Protein AF-A0A7C3SJ38-F1 (afdb_monomer_lite)

Radius of gyration: 25.23 Å; chains: 1; bounding box: 78×41×65 Å

Sequence (227 aa):
MSTGFASWLGLLAVGLAAGIFLTLAAIRAFGTVHRLGKDTAVLQLPLRTSLEVRWLRDPDGLYIYEAEEVLDKITRLSRLLDFQWLLPYAKKYRISYIGLKDSASGYWKPGSLACSTLDFSPQGGYKVFLNPGLSLEETARRLSQELGVELQPAEVHKYLFLHEIGHTSEAGNICFISAAINSALSGGRRTHRRRKELQLLRQQVEKYADQFAVAELLKHRNRRGIP

Organism: NCBI:txid60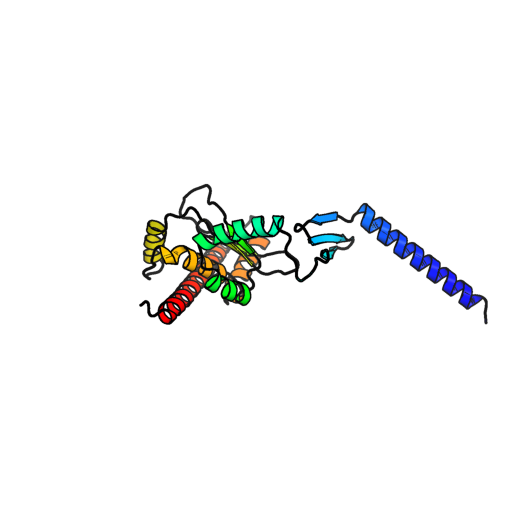893

pLDDT: mean 81.24, std 12.26, range [48.62, 96.81]

Structure (mmCIF, N/CA/C/O backbone):
data_AF-A0A7C3SJ38-F1
#
_entry.id   AF-A0A7C3SJ38-F1
#
loop_
_atom_site.group_PDB
_atom_site.id
_atom_site.type_symbol
_atom_site.label_atom_id
_atom_site.label_alt_id
_atom_site.label_comp_id
_atom_site.label_asym_id
_atom_site.label_entity_id
_atom_site.label_seq_id
_atom_site.pdbx_PDB_ins_code
_atom_site.Cartn_x
_atom_site.Cartn_y
_atom_site.Cartn_z
_atom_site.occupancy
_atom_site.B_iso_or_equiv
_atom_site.auth_seq_id
_atom_site.auth_comp_id
_atom_site.auth_asym_id
_atom_site.auth_atom_id
_atom_site.pdbx_PDB_model_num
ATOM 1 N N . MET A 1 1 ? 55.184 22.794 -38.571 1.00 54.97 1 MET A N 1
ATOM 2 C CA . MET A 1 1 ? 54.401 22.396 -37.375 1.00 54.97 1 MET A CA 1
ATOM 3 C C . MET A 1 1 ? 53.360 21.308 -37.705 1.00 54.97 1 MET A C 1
ATOM 5 O O . MET A 1 1 ? 52.213 21.448 -37.314 1.00 54.97 1 MET A O 1
ATOM 9 N N . SER A 1 2 ? 53.708 20.219 -38.410 1.00 59.59 2 SER A N 1
ATOM 10 C CA . SER A 1 2 ? 52.695 19.260 -38.917 1.00 59.59 2 SER A CA 1
ATOM 11 C C . SER A 1 2 ? 52.822 17.822 -38.398 1.00 59.59 2 SER A C 1
ATOM 13 O O . SER A 1 2 ? 51.827 17.109 -38.361 1.00 59.59 2 SER A O 1
ATOM 15 N N . THR A 1 3 ? 53.998 17.385 -37.942 1.00 69.06 3 THR A N 1
ATOM 16 C CA . THR A 1 3 ? 54.225 15.986 -37.530 1.00 69.06 3 THR A CA 1
ATOM 17 C C . THR A 1 3 ? 53.825 15.705 -36.079 1.00 69.06 3 THR A C 1
ATOM 19 O O . THR A 1 3 ? 53.257 14.655 -35.798 1.00 69.06 3 THR A O 1
ATOM 22 N N . GLY A 1 4 ? 54.048 16.656 -35.164 1.00 73.62 4 GLY A N 1
ATOM 23 C CA . GLY A 1 4 ? 53.724 16.499 -33.737 1.00 73.62 4 GLY A CA 1
ATOM 24 C C . GLY A 1 4 ? 52.225 16.515 -33.413 1.00 73.62 4 GLY A C 1
ATOM 25 O O . GLY A 1 4 ? 51.787 15.889 -32.455 1.00 73.62 4 GLY A O 1
ATOM 26 N N . PHE A 1 5 ? 51.417 17.204 -34.223 1.00 76.06 5 PHE A N 1
ATOM 27 C CA . PHE A 1 5 ? 49.965 17.245 -34.031 1.00 76.06 5 PHE A CA 1
ATOM 28 C C . PHE A 1 5 ? 49.294 15.952 -34.519 1.00 76.06 5 PHE A C 1
ATOM 30 O O . PHE A 1 5 ? 48.416 15.412 -33.851 1.00 76.06 5 PHE A O 1
ATOM 37 N N . ALA A 1 6 ? 49.765 15.405 -35.645 1.00 78.25 6 ALA A N 1
ATOM 38 C CA . ALA A 1 6 ? 49.283 14.135 -36.178 1.00 78.25 6 ALA A CA 1
ATOM 39 C C . ALA A 1 6 ? 49.624 12.946 -35.260 1.00 78.25 6 ALA A C 1
ATOM 41 O O . ALA A 1 6 ? 48.785 12.069 -35.058 1.00 78.25 6 ALA A O 1
ATOM 42 N N . SER A 1 7 ? 50.816 12.929 -34.652 1.00 78.88 7 SER A N 1
ATOM 43 C CA . SER A 1 7 ? 51.192 11.889 -33.684 1.00 78.88 7 SER A CA 1
ATOM 44 C C . SER A 1 7 ? 50.386 11.976 -32.384 1.00 78.88 7 SER A C 1
ATOM 46 O O . SER A 1 7 ? 49.985 10.942 -31.849 1.00 78.88 7 SER A O 1
ATOM 48 N N . TRP A 1 8 ? 50.079 13.187 -31.909 1.00 85.56 8 TRP A N 1
ATOM 49 C CA . TRP A 1 8 ? 49.214 13.391 -30.745 1.00 85.56 8 TRP A CA 1
ATOM 50 C C . TRP A 1 8 ? 47.778 12.909 -30.999 1.00 85.56 8 TRP A C 1
ATOM 52 O O . TRP A 1 8 ? 47.228 12.173 -30.182 1.00 85.56 8 TRP A O 1
ATOM 62 N N . LEU A 1 9 ? 47.200 13.230 -32.163 1.00 84.50 9 LEU A N 1
ATOM 63 C CA . LEU A 1 9 ? 45.888 12.714 -32.572 1.00 84.50 9 LEU A CA 1
ATOM 64 C C . LEU A 1 9 ? 45.880 11.185 -32.711 1.00 84.50 9 LEU A C 1
ATOM 66 O O . LEU A 1 9 ? 44.918 10.541 -32.296 1.00 84.50 9 LEU A O 1
ATOM 70 N N . GLY A 1 10 ? 46.955 10.597 -33.245 1.00 84.44 10 GLY A N 1
ATOM 71 C CA . GLY A 1 10 ? 47.108 9.145 -33.346 1.00 84.44 10 GLY A CA 1
ATOM 72 C C . GLY A 1 10 ? 47.123 8.456 -31.979 1.00 84.44 10 GLY A C 1
ATOM 73 O O . GLY A 1 10 ? 46.393 7.491 -31.766 1.00 84.44 10 GLY A O 1
ATOM 74 N N . LEU A 1 11 ? 47.891 8.985 -31.021 1.00 86.88 11 LEU A N 1
ATOM 75 C CA . LEU A 1 11 ? 47.920 8.470 -29.647 1.00 86.88 11 LEU A CA 1
ATOM 76 C C . LEU A 1 11 ? 46.566 8.617 -28.946 1.00 86.88 11 LEU A C 1
ATOM 78 O O . LEU A 1 11 ? 46.140 7.710 -28.232 1.00 86.88 11 LEU A O 1
ATOM 82 N N . LEU A 1 12 ? 45.866 9.728 -29.180 1.00 87.25 12 LEU A N 1
ATOM 83 C CA . LEU A 1 12 ? 44.544 9.973 -28.611 1.00 87.25 12 LEU A CA 1
ATOM 84 C C . LEU A 1 12 ? 43.497 9.006 -29.184 1.00 87.25 12 LEU A C 1
ATOM 86 O O . LEU A 1 12 ? 42.695 8.456 -28.432 1.00 87.25 12 LEU A O 1
ATOM 90 N N . ALA A 1 13 ? 43.554 8.719 -30.487 1.00 87.19 13 ALA A N 1
ATOM 91 C CA . ALA A 1 13 ? 42.700 7.724 -31.131 1.00 87.19 13 ALA A CA 1
ATOM 92 C C . ALA A 1 13 ? 42.960 6.303 -30.602 1.00 87.19 13 ALA A C 1
ATOM 94 O O . ALA A 1 13 ? 42.010 5.579 -30.310 1.00 87.19 13 ALA A O 1
ATOM 95 N N . VAL A 1 14 ? 44.228 5.916 -30.415 1.00 89.31 14 VAL A N 1
ATOM 96 C CA . VAL A 1 14 ? 44.594 4.619 -29.817 1.00 89.31 14 VAL A CA 1
ATOM 97 C C . VAL A 1 14 ? 44.119 4.531 -28.366 1.00 89.31 14 VAL A C 1
ATOM 99 O O . VAL A 1 14 ? 43.550 3.514 -27.973 1.00 89.31 14 VAL A O 1
ATOM 102 N N . GLY A 1 15 ? 44.286 5.600 -27.582 1.00 87.81 15 GLY A N 1
ATOM 103 C CA . GLY A 1 15 ? 43.794 5.674 -26.205 1.00 87.81 15 GLY A CA 1
ATOM 104 C C . GLY A 1 15 ? 42.271 5.549 -26.114 1.00 87.81 15 GLY A C 1
ATOM 105 O O . GLY A 1 15 ? 41.765 4.779 -25.298 1.00 87.81 15 GLY A O 1
ATOM 106 N N . LEU A 1 16 ? 41.533 6.238 -26.991 1.00 86.56 16 LEU A N 1
ATOM 107 C CA . LEU A 1 16 ? 40.075 6.123 -27.087 1.00 86.56 16 LEU A CA 1
ATOM 108 C C . LEU A 1 16 ? 39.641 4.715 -27.497 1.00 86.56 16 LEU A C 1
ATOM 110 O O . LEU A 1 16 ? 38.751 4.145 -26.869 1.00 86.56 16 LEU A O 1
ATOM 114 N N . ALA A 1 17 ? 40.283 4.131 -28.510 1.00 86.88 17 ALA A N 1
ATOM 115 C CA . ALA A 1 17 ? 39.973 2.782 -28.972 1.00 86.88 17 ALA A CA 1
ATOM 116 C C . ALA A 1 17 ? 40.228 1.736 -27.876 1.00 86.88 17 ALA A C 1
ATOM 118 O O . ALA A 1 17 ? 39.372 0.887 -27.625 1.00 86.88 17 ALA A O 1
ATOM 119 N N . ALA A 1 18 ? 41.358 1.835 -27.169 1.00 87.06 18 ALA A N 1
ATOM 120 C CA . ALA A 1 18 ? 41.672 0.978 -26.030 1.00 87.06 18 ALA A CA 1
ATOM 121 C C . ALA A 1 18 ? 40.661 1.165 -24.885 1.00 87.06 18 ALA A C 1
ATOM 123 O O . ALA A 1 18 ? 40.197 0.181 -24.314 1.00 87.06 18 ALA A O 1
ATOM 124 N N . GLY A 1 19 ? 40.260 2.405 -24.589 1.00 81.19 19 GLY A N 1
ATOM 125 C CA . GLY A 1 19 ? 39.246 2.714 -23.578 1.00 81.19 19 GLY A CA 1
ATOM 126 C C . GLY A 1 19 ? 37.869 2.127 -23.902 1.00 81.19 19 GLY A C 1
ATOM 127 O O . GLY A 1 19 ? 37.251 1.493 -23.045 1.00 81.19 19 GLY A O 1
ATOM 128 N N . ILE A 1 20 ? 37.405 2.267 -25.148 1.00 83.75 20 ILE A N 1
ATOM 129 C CA . ILE A 1 20 ? 36.152 1.659 -25.623 1.00 83.75 20 ILE A CA 1
ATOM 130 C C . ILE A 1 20 ? 36.240 0.134 -25.532 1.00 83.75 20 ILE A C 1
ATOM 132 O O . ILE A 1 20 ? 35.336 -0.503 -24.991 1.00 83.75 20 ILE A O 1
ATOM 136 N N . PHE A 1 21 ? 37.341 -0.454 -26.006 1.00 86.44 21 PHE A N 1
ATOM 137 C CA . PHE A 1 21 ? 37.550 -1.899 -25.975 1.00 86.44 21 PHE A CA 1
ATOM 138 C C . PHE A 1 21 ? 37.536 -2.455 -24.545 1.00 86.44 21 PHE A C 1
ATOM 140 O O . PHE A 1 21 ? 36.814 -3.411 -24.266 1.00 86.44 21 PHE A O 1
ATOM 147 N N . LEU A 1 22 ? 38.271 -1.827 -23.621 1.00 81.12 22 LEU A N 1
ATOM 148 C CA . LEU A 1 22 ? 38.299 -2.216 -22.209 1.00 81.12 22 LEU A CA 1
ATOM 149 C C . LEU A 1 22 ? 36.925 -2.069 -21.549 1.00 81.12 22 LEU A C 1
ATOM 151 O O . LEU A 1 22 ? 36.527 -2.935 -20.773 1.00 81.12 22 LEU A O 1
ATOM 155 N N . THR A 1 23 ? 36.172 -1.022 -21.892 1.00 76.38 23 THR A N 1
ATOM 156 C CA . THR A 1 23 ? 34.807 -0.821 -21.385 1.00 76.38 23 THR A CA 1
ATOM 157 C C . THR A 1 23 ? 33.875 -1.931 -21.869 1.00 76.38 23 THR A C 1
ATOM 159 O O . THR A 1 23 ? 33.180 -2.543 -21.063 1.00 76.38 23 THR A O 1
ATOM 162 N N . LEU A 1 24 ? 33.898 -2.262 -23.163 1.00 79.62 24 LEU A N 1
ATOM 163 C CA . LEU A 1 24 ? 33.099 -3.357 -23.727 1.00 79.62 24 LEU A CA 1
ATOM 164 C C . LEU A 1 24 ? 33.490 -4.718 -23.135 1.00 79.62 24 LEU A C 1
ATOM 166 O O . LEU A 1 24 ? 32.613 -5.519 -22.806 1.00 79.62 24 LEU A O 1
ATOM 170 N N . ALA A 1 25 ? 34.788 -4.971 -22.952 1.00 78.06 25 ALA A N 1
ATOM 171 C CA . ALA A 1 25 ? 35.287 -6.181 -22.306 1.00 78.06 25 ALA A CA 1
ATOM 172 C C . ALA A 1 25 ? 34.820 -6.277 -20.844 1.00 78.06 25 ALA A C 1
ATOM 174 O O . ALA A 1 25 ? 34.380 -7.342 -20.414 1.00 78.06 25 ALA A O 1
ATOM 175 N N . ALA A 1 26 ? 34.834 -5.168 -20.098 1.00 74.12 26 ALA A N 1
ATOM 176 C CA . ALA A 1 26 ? 34.359 -5.120 -18.719 1.00 74.12 26 ALA A CA 1
ATOM 177 C C . ALA A 1 26 ? 32.836 -5.312 -18.614 1.00 74.12 26 ALA A C 1
ATOM 179 O O . ALA A 1 26 ? 32.379 -6.056 -17.749 1.00 74.12 26 ALA A O 1
ATOM 180 N N . ILE A 1 27 ? 32.046 -4.715 -19.514 1.00 74.44 27 ILE A N 1
ATOM 181 C CA . ILE A 1 27 ? 30.595 -4.959 -19.602 1.00 74.44 27 ILE A CA 1
ATOM 182 C C . ILE A 1 27 ? 30.319 -6.433 -19.908 1.00 74.44 27 ILE A C 1
ATOM 184 O O . ILE A 1 27 ? 29.424 -7.025 -19.318 1.00 74.44 27 ILE A O 1
ATOM 188 N N . ARG A 1 28 ? 31.100 -7.056 -20.794 1.00 73.06 28 ARG A N 1
ATOM 189 C CA . ARG A 1 28 ? 30.926 -8.471 -21.141 1.00 73.06 28 ARG A CA 1
ATOM 190 C C . ARG A 1 28 ? 31.345 -9.422 -20.016 1.00 73.06 28 ARG A C 1
ATOM 192 O O . ARG A 1 28 ? 30.725 -10.466 -19.858 1.00 73.06 28 ARG A O 1
ATOM 199 N N . ALA A 1 29 ? 32.397 -9.086 -19.271 1.00 71.06 29 ALA A N 1
ATOM 200 C CA . ALA A 1 29 ? 32.931 -9.928 -18.201 1.00 71.06 29 ALA A CA 1
ATOM 201 C C . ALA A 1 29 ? 32.165 -9.783 -16.875 1.00 71.06 29 ALA A C 1
ATOM 203 O O . ALA A 1 29 ? 32.026 -10.761 -16.146 1.00 71.06 29 ALA A O 1
ATOM 204 N N . PHE A 1 30 ? 31.675 -8.580 -16.560 1.00 69.75 30 PHE A N 1
ATOM 205 C CA . PHE A 1 30 ? 31.085 -8.257 -15.254 1.00 69.75 30 PHE A CA 1
ATOM 206 C C . PHE A 1 30 ? 29.661 -7.712 -15.329 1.00 69.75 30 PHE A C 1
ATOM 208 O O . PHE A 1 30 ? 29.027 -7.534 -14.290 1.00 69.75 30 PHE A O 1
ATOM 215 N N . GLY A 1 31 ? 29.157 -7.412 -16.525 1.00 67.81 31 GLY A N 1
ATOM 216 C CA . GLY A 1 31 ? 27.803 -6.917 -16.681 1.00 67.81 31 GLY A CA 1
ATOM 217 C C . GLY A 1 31 ? 26.791 -8.027 -16.450 1.00 67.81 31 GLY A C 1
ATOM 218 O O . GLY A 1 31 ? 26.810 -9.055 -17.126 1.00 67.81 31 GLY A O 1
ATOM 219 N N . THR A 1 32 ? 25.884 -7.817 -15.503 1.00 69.88 32 THR A N 1
ATOM 220 C CA . THR A 1 32 ? 24.742 -8.703 -15.289 1.00 69.88 32 THR A CA 1
ATOM 221 C C . THR A 1 32 ? 23.499 -8.076 -15.900 1.00 69.88 32 THR A C 1
ATOM 223 O O . THR A 1 32 ? 23.199 -6.896 -15.705 1.00 69.88 32 THR A O 1
ATOM 226 N N . VAL A 1 33 ? 22.761 -8.875 -16.669 1.00 73.12 33 VAL A N 1
ATOM 227 C CA . VAL A 1 33 ? 21.460 -8.472 -17.201 1.00 73.12 33 VAL A CA 1
ATOM 228 C C . VAL A 1 33 ? 20.389 -9.015 -16.273 1.00 73.12 33 VAL A C 1
ATOM 230 O O . VAL A 1 33 ? 20.202 -10.225 -16.159 1.00 73.12 33 VAL A O 1
ATOM 233 N N . HIS A 1 34 ? 19.663 -8.113 -15.625 1.00 72.69 34 HIS A N 1
ATOM 234 C CA . HIS A 1 34 ? 18.491 -8.454 -14.837 1.00 72.69 34 HIS A CA 1
ATOM 235 C C . HIS A 1 34 ? 17.241 -8.074 -15.620 1.00 72.69 34 HIS A C 1
ATOM 237 O O . HIS A 1 34 ? 17.012 -6.905 -15.930 1.00 72.69 34 HIS A O 1
ATOM 243 N N . ARG A 1 35 ? 16.405 -9.062 -15.941 1.00 62.84 35 ARG A N 1
ATOM 244 C CA . ARG A 1 35 ? 15.077 -8.793 -16.494 1.00 62.84 35 ARG A CA 1
ATOM 245 C C . ARG A 1 35 ? 14.182 -8.291 -15.359 1.00 62.84 35 ARG A C 1
ATOM 247 O O . ARG A 1 35 ? 13.903 -9.044 -14.432 1.00 62.84 35 ARG A O 1
ATOM 254 N N . LEU A 1 36 ? 13.750 -7.031 -15.426 1.00 61.78 36 LEU A N 1
ATOM 255 C CA . LEU A 1 36 ? 12.761 -6.469 -14.491 1.00 61.78 36 LEU A CA 1
ATOM 256 C C . LEU A 1 36 ? 11.318 -6.723 -14.949 1.00 61.78 36 LEU A C 1
ATOM 258 O O . LEU A 1 36 ? 10.376 -6.488 -14.199 1.00 61.78 36 LEU A O 1
ATOM 262 N N . GLY A 1 37 ? 11.144 -7.217 -16.174 1.00 58.47 37 GLY A N 1
ATOM 263 C CA . GLY A 1 37 ? 9.856 -7.564 -16.752 1.00 58.47 37 GLY A CA 1
ATOM 264 C C . GLY A 1 37 ? 10.022 -8.112 -18.164 1.00 58.47 37 GLY A C 1
ATOM 265 O O . GLY A 1 37 ? 11.127 -8.446 -18.594 1.00 58.47 37 GLY A O 1
ATOM 266 N N . LYS A 1 38 ? 8.923 -8.196 -18.910 1.00 59.66 38 LYS A N 1
ATOM 267 C CA . LYS A 1 38 ? 8.933 -8.712 -20.284 1.00 59.66 38 LYS A CA 1
ATOM 268 C C . LYS A 1 38 ? 9.748 -7.818 -21.232 1.00 59.66 38 LYS A C 1
ATOM 270 O O . LYS A 1 38 ? 10.508 -8.351 -22.044 1.00 59.66 38 LYS A O 1
ATOM 275 N N . ASP A 1 39 ? 9.709 -6.502 -20.995 1.00 65.12 39 ASP A N 1
ATOM 276 C CA . ASP A 1 39 ? 10.235 -5.462 -21.906 1.00 65.12 39 ASP A CA 1
ATOM 277 C C . ASP A 1 39 ? 11.240 -4.506 -21.283 1.00 65.12 39 ASP A C 1
ATOM 279 O O . ASP A 1 39 ? 11.676 -3.550 -21.927 1.00 65.12 39 ASP A O 1
ATOM 283 N N . THR A 1 40 ? 11.610 -4.762 -20.036 1.00 66.62 40 THR A N 1
ATOM 284 C CA . THR A 1 40 ? 12.602 -3.964 -19.333 1.00 66.62 40 THR A CA 1
ATOM 285 C C . THR A 1 40 ? 13.739 -4.872 -18.914 1.00 66.62 40 THR A C 1
ATOM 287 O O . THR A 1 40 ? 13.560 -5.812 -18.130 1.00 66.62 40 THR A O 1
ATOM 290 N N . ALA A 1 41 ? 14.919 -4.577 -19.441 1.00 76.56 41 ALA A N 1
ATOM 291 C CA . ALA A 1 41 ? 16.164 -5.165 -18.993 1.00 76.56 41 ALA A CA 1
ATOM 292 C C . ALA A 1 41 ? 16.992 -4.083 -18.307 1.00 76.56 41 ALA A C 1
ATOM 294 O O . ALA A 1 41 ? 17.154 -2.983 -18.830 1.00 76.56 41 ALA A O 1
ATOM 295 N N . VAL A 1 42 ? 17.525 -4.406 -17.137 1.00 78.69 42 VAL A N 1
ATOM 296 C CA . VAL A 1 42 ? 18.540 -3.592 -16.482 1.00 78.69 42 VAL A CA 1
ATOM 297 C C . VAL A 1 42 ? 19.879 -4.243 -16.736 1.00 78.69 42 VAL A C 1
ATOM 299 O O . VAL A 1 42 ? 20.132 -5.366 -16.300 1.00 78.69 42 VAL A O 1
ATOM 302 N N . LEU A 1 43 ? 20.728 -3.521 -17.451 1.00 77.81 43 LEU A N 1
ATOM 303 C CA . LEU A 1 43 ? 22.129 -3.857 -17.592 1.00 77.81 43 LEU A CA 1
ATOM 304 C C . LEU A 1 43 ? 22.871 -3.200 -16.426 1.00 77.81 43 LEU A C 1
ATOM 306 O O . LEU A 1 43 ? 22.996 -1.974 -16.380 1.00 77.81 43 LEU A O 1
ATOM 310 N N . GLN A 1 44 ? 23.333 -3.998 -15.464 1.00 76.56 44 GLN A N 1
ATOM 311 C CA . GLN A 1 44 ? 24.285 -3.511 -14.470 1.00 76.56 44 GLN A CA 1
ATOM 312 C C . GLN A 1 44 ? 25.656 -3.425 -15.126 1.00 76.56 44 GLN A C 1
ATOM 314 O O . GLN A 1 44 ? 26.166 -4.411 -15.650 1.00 76.56 44 GLN A O 1
ATOM 319 N N . LEU A 1 45 ? 26.236 -2.233 -15.120 1.00 76.00 45 LEU A N 1
ATOM 320 C CA . LEU A 1 45 ? 27.561 -1.963 -15.653 1.00 76.00 45 LEU A CA 1
ATOM 321 C C . LEU A 1 45 ? 28.600 -2.014 -14.513 1.00 76.00 45 LEU A C 1
ATOM 323 O O . LEU A 1 45 ? 28.257 -1.830 -13.336 1.00 76.00 45 LEU A O 1
ATOM 327 N N . PRO A 1 46 ? 29.891 -2.225 -14.832 1.00 60.75 46 PRO A N 1
ATOM 328 C CA . PRO A 1 46 ? 30.973 -2.022 -13.871 1.00 60.75 46 PRO A CA 1
ATOM 329 C C . PRO A 1 46 ? 30.888 -0.605 -13.274 1.00 60.75 46 PRO A C 1
ATOM 331 O O . PRO A 1 46 ? 30.575 0.336 -13.995 1.00 60.75 46 PRO A O 1
ATOM 334 N N . LEU A 1 47 ? 31.199 -0.447 -11.978 1.00 66.00 47 LEU A N 1
ATOM 335 C CA . LEU A 1 47 ? 31.100 0.814 -11.202 1.00 66.00 47 LEU A CA 1
ATOM 336 C C . LEU A 1 47 ? 29.690 1.199 -10.701 1.00 66.00 47 LEU A C 1
ATOM 338 O O . LEU A 1 47 ? 29.443 2.364 -10.398 1.00 66.00 47 LEU A O 1
ATOM 342 N N . ARG A 1 48 ? 28.783 0.222 -10.529 1.00 59.34 48 ARG A N 1
ATOM 343 C CA . ARG A 1 48 ? 27.417 0.411 -9.974 1.00 59.34 48 ARG A CA 1
ATOM 344 C C . ARG A 1 48 ? 26.516 1.348 -10.787 1.00 59.34 48 ARG A C 1
ATOM 346 O O . ARG A 1 48 ? 25.490 1.804 -10.286 1.00 59.34 48 ARG A O 1
ATOM 353 N N . THR A 1 49 ? 26.859 1.622 -12.036 1.00 62.31 49 THR A N 1
ATOM 354 C CA . THR A 1 49 ? 25.950 2.282 -12.968 1.00 62.31 49 THR A CA 1
ATOM 355 C C . THR A 1 49 ? 24.979 1.247 -13.530 1.00 62.31 49 THR A C 1
ATOM 357 O O . THR A 1 49 ? 25.315 0.077 -13.709 1.00 62.31 49 THR A O 1
ATOM 360 N N . SER A 1 50 ? 23.734 1.653 -13.763 1.00 74.88 50 SER A N 1
ATOM 361 C CA . SER A 1 50 ? 22.716 0.781 -14.351 1.00 74.88 50 SER A CA 1
ATOM 362 C C . SER A 1 50 ? 22.097 1.477 -15.549 1.00 74.88 50 SER A C 1
ATOM 364 O O . SER A 1 50 ? 21.798 2.668 -15.478 1.00 74.88 50 SER A O 1
ATOM 366 N N . LEU A 1 51 ? 21.955 0.740 -16.647 1.00 71.56 51 LEU A N 1
ATOM 367 C CA . LEU A 1 51 ? 21.275 1.196 -17.849 1.00 71.56 51 LEU A CA 1
ATOM 368 C C . LEU A 1 51 ? 19.952 0.439 -17.952 1.00 71.56 51 LEU A C 1
ATOM 370 O O . LEU A 1 51 ? 19.940 -0.790 -18.049 1.00 71.56 51 LEU A O 1
ATOM 374 N N . GLU A 1 52 ? 18.843 1.170 -17.921 1.00 66.94 52 GLU A N 1
ATOM 375 C CA . GLU A 1 52 ? 17.532 0.607 -18.216 1.00 66.94 52 GLU A CA 1
ATOM 376 C C . GLU A 1 52 ? 17.321 0.628 -19.730 1.00 66.94 52 GLU A C 1
ATOM 378 O O . GLU A 1 52 ? 17.307 1.685 -20.360 1.00 66.94 52 GLU A O 1
ATOM 383 N N . VAL A 1 53 ? 17.171 -0.555 -20.318 1.00 69.94 53 VAL A N 1
ATOM 384 C CA . VAL A 1 53 ? 16.808 -0.716 -21.722 1.00 69.94 53 VAL A CA 1
ATOM 385 C C . VAL A 1 53 ? 15.349 -1.125 -21.768 1.00 69.94 53 VAL A C 1
ATOM 387 O O . VAL A 1 53 ? 14.973 -2.203 -21.295 1.00 69.94 53 VAL A O 1
ATOM 390 N N . ARG A 1 54 ? 14.530 -0.245 -22.343 1.00 62.72 54 ARG A N 1
ATOM 391 C CA . ARG A 1 54 ? 13.120 -0.501 -22.611 1.00 62.72 54 ARG A CA 1
ATOM 392 C C . ARG A 1 54 ? 12.968 -0.789 -24.096 1.00 62.72 54 ARG A C 1
ATOM 394 O O . ARG A 1 54 ? 13.332 0.045 -24.922 1.00 62.72 54 ARG A O 1
ATOM 401 N N . TRP A 1 55 ? 12.468 -1.970 -24.438 1.00 67.38 55 TRP A N 1
ATOM 402 C CA . TRP A 1 55 ? 12.190 -2.295 -25.834 1.00 67.38 55 TRP A CA 1
ATOM 403 C C . TRP A 1 55 ? 11.046 -1.396 -26.316 1.00 67.38 55 TRP A C 1
ATOM 405 O O . TRP A 1 55 ? 9.975 -1.383 -25.707 1.00 67.38 55 TRP A O 1
ATOM 415 N N . LEU A 1 56 ? 11.293 -0.600 -27.362 1.00 52.03 56 LEU A N 1
ATOM 416 C CA . LEU A 1 56 ? 10.271 0.237 -27.989 1.00 52.03 56 LEU A CA 1
ATOM 417 C C . LEU A 1 56 ? 9.201 -0.680 -28.577 1.00 52.03 56 LEU A C 1
ATOM 419 O O . LEU A 1 56 ? 9.436 -1.399 -29.546 1.00 52.03 56 LEU A O 1
ATOM 423 N N . ARG A 1 57 ? 8.038 -0.674 -27.937 1.00 60.19 57 ARG A N 1
ATOM 424 C CA . ARG A 1 57 ? 6.816 -1.258 -28.471 1.00 60.19 57 ARG A CA 1
ATOM 425 C C . ARG A 1 57 ? 6.074 -0.193 -29.246 1.00 60.19 57 ARG A C 1
ATOM 427 O O . ARG A 1 57 ? 6.215 0.989 -28.941 1.00 60.19 57 ARG A O 1
ATOM 434 N N . ASP A 1 58 ? 5.298 -0.640 -30.221 1.00 60.88 58 ASP A N 1
ATOM 435 C CA . ASP A 1 58 ? 4.352 0.211 -30.926 1.00 60.88 58 ASP A CA 1
ATOM 436 C C . ASP A 1 58 ? 3.452 0.910 -29.883 1.00 60.88 58 ASP A C 1
ATOM 438 O O . ASP A 1 58 ? 2.781 0.208 -29.116 1.00 60.88 58 ASP A O 1
ATOM 442 N N . PRO A 1 59 ? 3.513 2.249 -29.738 1.00 59.94 59 PRO A N 1
ATOM 443 C CA . PRO A 1 59 ? 2.898 2.957 -28.613 1.00 59.94 59 PRO A CA 1
ATOM 444 C C . PRO A 1 59 ? 1.370 2.843 -28.586 1.00 59.94 59 PRO A C 1
ATOM 446 O O . PRO A 1 59 ? 0.774 2.997 -27.520 1.00 59.94 59 PRO A O 1
ATOM 449 N N . ASP A 1 60 ? 0.761 2.522 -29.728 1.00 70.25 60 ASP A N 1
ATOM 450 C CA . ASP A 1 60 ? -0.689 2.459 -29.910 1.00 70.25 60 ASP A CA 1
ATOM 451 C C . ASP A 1 60 ? -1.234 1.015 -29.945 1.00 70.25 60 ASP A C 1
ATOM 453 O O . ASP A 1 60 ? -2.427 0.800 -30.168 1.00 70.25 60 ASP A O 1
ATOM 457 N N . GLY A 1 61 ? -0.381 0.006 -29.714 1.00 64.94 61 GLY A N 1
ATOM 458 C CA . GLY A 1 61 ? -0.739 -1.413 -29.788 1.00 64.94 61 GLY A CA 1
ATOM 459 C C . GLY A 1 61 ? -0.641 -2.157 -28.452 1.00 64.94 61 GLY A C 1
ATOM 460 O O . GLY A 1 61 ? 0.257 -1.925 -27.644 1.00 64.94 61 GLY A O 1
ATOM 461 N N . LEU A 1 62 ? -1.539 -3.123 -28.237 1.00 73.19 62 LEU A N 1
ATOM 462 C CA . LEU A 1 62 ? -1.448 -4.104 -27.152 1.00 73.19 62 LEU A CA 1
ATOM 463 C C . LEU A 1 62 ? -1.395 -5.506 -27.754 1.00 73.19 62 LEU A C 1
ATOM 465 O O . LEU A 1 62 ? -2.282 -5.898 -28.513 1.00 73.19 62 LEU A O 1
ATOM 469 N N . TYR A 1 63 ? -0.372 -6.284 -27.405 1.00 75.00 63 TYR A N 1
ATOM 470 C CA . TYR A 1 63 ? -0.330 -7.685 -27.803 1.00 75.00 63 TYR A CA 1
ATOM 471 C C . TYR A 1 63 ? -1.450 -8.457 -27.101 1.00 75.00 63 TYR A C 1
ATOM 473 O O . TYR A 1 63 ? -1.603 -8.369 -25.886 1.00 75.00 63 TYR A O 1
ATOM 481 N N . ILE A 1 64 ? -2.212 -9.260 -27.845 1.00 77.00 64 ILE A N 1
ATOM 482 C CA . ILE A 1 64 ? -3.384 -9.967 -27.298 1.00 77.00 64 ILE A CA 1
ATOM 483 C C . ILE A 1 64 ? -3.019 -10.873 -26.114 1.00 77.00 64 ILE A C 1
ATOM 485 O O . ILE A 1 64 ? -3.702 -10.853 -25.096 1.00 77.00 64 ILE A O 1
ATOM 489 N N . TYR A 1 65 ? -1.889 -11.579 -26.182 1.00 75.00 65 TYR A N 1
ATOM 490 C CA . TYR A 1 65 ? -1.425 -12.429 -25.079 1.00 75.00 65 TYR A CA 1
ATOM 491 C C . TYR A 1 65 ? -1.108 -11.639 -23.793 1.00 75.00 65 TYR A C 1
ATOM 493 O O . TYR A 1 65 ? -1.121 -12.188 -22.696 1.00 75.00 65 TYR A O 1
ATOM 501 N N . GLU A 1 66 ? -0.788 -10.348 -23.903 1.00 77.38 66 GLU A N 1
ATOM 502 C CA . GLU A 1 66 ? -0.633 -9.459 -22.747 1.00 77.38 66 GLU A CA 1
ATOM 503 C C . GLU A 1 66 ? -1.942 -8.857 -22.302 1.00 77.38 66 GLU A C 1
ATOM 505 O O . GLU A 1 66 ? -2.123 -8.659 -21.106 1.00 77.38 66 GLU A O 1
ATOM 510 N N . ALA A 1 67 ? -2.844 -8.580 -23.242 1.00 81.31 67 ALA A N 1
ATOM 511 C CA . ALA A 1 67 ? -4.192 -8.156 -22.917 1.00 81.31 67 ALA A CA 1
ATOM 512 C C . ALA A 1 67 ? -4.864 -9.185 -22.007 1.00 81.31 67 ALA A C 1
ATOM 514 O O . ALA A 1 67 ? -5.432 -8.801 -20.992 1.00 81.31 67 ALA A O 1
ATOM 515 N N . GLU A 1 68 ? -4.725 -10.478 -22.308 1.00 81.50 68 GLU A N 1
ATOM 516 C CA . GLU A 1 68 ? -5.247 -11.563 -21.473 1.00 81.50 68 GLU A CA 1
ATOM 517 C C . GLU A 1 68 ? -4.634 -11.565 -20.065 1.00 81.50 68 GLU A C 1
ATOM 519 O O . GLU A 1 68 ? -5.361 -11.573 -19.070 1.00 81.50 68 GLU A O 1
ATOM 524 N N . GLU A 1 69 ? -3.302 -11.494 -19.958 1.00 83.94 69 GLU A N 1
ATOM 525 C CA . GLU A 1 69 ? -2.609 -11.487 -18.663 1.00 83.94 69 GLU A CA 1
ATOM 526 C C . GLU A 1 69 ? -2.962 -10.243 -17.827 1.00 83.94 69 GLU A C 1
ATOM 528 O O . GLU A 1 69 ? -3.164 -10.321 -16.611 1.00 83.94 69 GLU A O 1
ATOM 533 N N . VAL A 1 70 ? -3.044 -9.076 -18.469 1.00 85.88 70 VAL A N 1
ATOM 534 C CA . VAL A 1 70 ? -3.427 -7.815 -17.825 1.00 85.88 70 VAL A CA 1
ATOM 535 C C . VAL A 1 70 ? -4.891 -7.855 -17.397 1.00 85.88 70 VAL A C 1
ATOM 537 O O . VAL A 1 70 ? -5.199 -7.456 -16.274 1.00 85.88 70 VAL A O 1
ATOM 540 N N . LEU A 1 71 ? -5.785 -8.371 -18.241 1.00 88.19 71 LEU A N 1
ATOM 541 C CA . LEU A 1 71 ? -7.208 -8.470 -17.940 1.00 88.19 71 LEU A CA 1
ATOM 542 C C . LEU A 1 71 ? -7.469 -9.413 -16.762 1.00 88.19 71 LEU A C 1
ATOM 544 O O . LEU A 1 71 ? -8.263 -9.068 -15.889 1.00 88.19 71 LEU A O 1
ATOM 548 N N . ASP A 1 72 ? -6.774 -10.551 -16.677 1.00 88.31 72 ASP A N 1
ATOM 549 C CA . ASP A 1 72 ? -6.872 -11.453 -15.522 1.00 88.31 72 ASP A CA 1
ATOM 550 C C . ASP A 1 72 ? -6.414 -10.755 -14.230 1.00 88.31 72 ASP A C 1
ATOM 552 O O . ASP A 1 72 ? -7.114 -10.779 -13.215 1.00 88.31 72 ASP A O 1
ATOM 556 N N . LYS A 1 73 ? -5.290 -10.026 -14.269 1.00 88.50 73 LYS A N 1
ATOM 557 C CA . LYS A 1 73 ? -4.806 -9.248 -13.112 1.00 88.50 73 LYS A CA 1
ATOM 558 C C . LYS A 1 73 ? -5.797 -8.167 -12.682 1.00 88.50 73 LYS A C 1
ATOM 560 O O . LYS A 1 73 ? -6.081 -8.049 -11.488 1.00 88.50 73 LYS A O 1
ATOM 565 N N . ILE A 1 74 ? -6.339 -7.405 -13.635 1.00 89.88 74 ILE A N 1
ATOM 566 C CA . ILE A 1 74 ? -7.364 -6.385 -13.371 1.00 89.88 74 ILE A CA 1
ATOM 567 C C . ILE A 1 74 ? -8.598 -7.043 -12.758 1.00 89.88 74 ILE A C 1
ATOM 569 O O . ILE A 1 74 ? -9.069 -6.585 -11.723 1.00 89.88 74 ILE A O 1
ATOM 573 N N . THR A 1 75 ? -9.069 -8.152 -13.327 1.00 90.81 75 THR A N 1
ATOM 574 C CA . THR A 1 75 ? -10.256 -8.879 -12.854 1.00 90.81 75 THR A CA 1
ATOM 575 C C . THR A 1 75 ? -10.083 -9.405 -11.431 1.00 90.81 75 THR A C 1
ATOM 577 O O . THR A 1 75 ? -11.018 -9.379 -10.631 1.00 90.81 75 THR A O 1
ATOM 580 N N . ARG A 1 76 ? -8.890 -9.888 -11.072 1.00 90.06 76 ARG A N 1
ATOM 581 C CA . ARG A 1 76 ? -8.610 -10.344 -9.703 1.00 90.06 76 ARG A CA 1
ATOM 582 C C . ARG A 1 76 ? -8.597 -9.183 -8.715 1.00 90.06 76 ARG A C 1
ATOM 584 O O . ARG A 1 76 ? -9.209 -9.286 -7.657 1.00 90.06 76 ARG A O 1
ATOM 591 N N . LEU A 1 77 ? -7.938 -8.078 -9.062 1.00 90.94 77 LEU A N 1
ATOM 592 C CA . LEU A 1 77 ? -7.878 -6.888 -8.209 1.00 90.94 77 LEU A CA 1
ATOM 593 C C . LEU A 1 77 ? -9.237 -6.188 -8.084 1.00 90.94 77 LEU A C 1
ATOM 595 O O . LEU A 1 77 ? -9.566 -5.698 -7.004 1.00 90.94 77 LEU A O 1
ATOM 599 N N . SER A 1 78 ? -10.056 -6.198 -9.140 1.00 91.56 78 SER A N 1
ATOM 600 C CA . SER A 1 78 ? -11.365 -5.537 -9.159 1.00 91.56 78 SER A CA 1
ATOM 601 C C . SER A 1 78 ? -12.377 -6.188 -8.220 1.00 91.56 78 SER A C 1
ATOM 603 O O . SER A 1 78 ? -13.371 -5.564 -7.863 1.00 91.56 78 SER A O 1
ATOM 605 N N . ARG A 1 79 ? -12.124 -7.431 -7.789 1.00 91.75 79 ARG A N 1
ATOM 606 C CA . ARG A 1 79 ? -12.905 -8.097 -6.735 1.00 91.75 79 ARG A CA 1
ATOM 607 C C . ARG A 1 79 ? -12.676 -7.482 -5.357 1.00 91.75 79 ARG A C 1
ATOM 609 O O . ARG A 1 79 ? -13.535 -7.616 -4.496 1.00 91.75 79 ARG A O 1
ATOM 616 N N . LEU A 1 80 ? -11.528 -6.837 -5.144 1.00 92.56 80 LEU A N 1
ATOM 617 C CA . LEU A 1 80 ? -11.162 -6.237 -3.862 1.00 92.56 80 LEU A CA 1
ATOM 618 C C . LEU A 1 80 ? -11.396 -4.726 -3.861 1.00 92.56 80 LEU A C 1
ATOM 620 O O . LEU A 1 80 ? -11.860 -4.173 -2.866 1.00 92.56 80 LEU A O 1
ATOM 624 N N . LEU A 1 81 ? -11.042 -4.048 -4.959 1.00 93.38 81 LEU A N 1
ATOM 625 C CA . LEU A 1 81 ? -11.046 -2.590 -5.053 1.00 93.38 81 LEU A CA 1
ATOM 626 C C . LEU A 1 81 ? -11.538 -2.094 -6.410 1.00 93.38 81 LEU A C 1
ATOM 628 O O . LEU A 1 81 ? -11.171 -2.606 -7.462 1.00 93.38 81 LEU A O 1
ATOM 632 N N . ASP A 1 82 ? -12.310 -1.013 -6.372 1.00 91.62 82 ASP A N 1
ATOM 633 C CA . ASP A 1 82 ? -12.726 -0.268 -7.557 1.00 91.62 82 ASP A CA 1
ATOM 634 C C . ASP A 1 82 ? -11.534 0.507 -8.144 1.00 91.62 82 ASP A C 1
ATOM 636 O O . ASP A 1 82 ? -10.974 1.392 -7.491 1.00 91.62 82 ASP A O 1
ATOM 640 N N . PHE A 1 83 ? -11.158 0.195 -9.387 1.00 90.00 83 PHE A N 1
ATOM 641 C CA . PHE A 1 83 ? -10.032 0.825 -10.081 1.00 90.00 83 PHE A CA 1
ATOM 642 C C . PHE A 1 83 ? -10.227 2.322 -10.329 1.00 90.00 83 PHE A C 1
ATOM 644 O O . PHE A 1 83 ? -9.248 3.071 -10.281 1.00 90.00 83 PHE A O 1
ATOM 651 N N . GLN A 1 84 ? -11.463 2.778 -10.558 1.00 90.25 84 GLN A N 1
ATOM 652 C CA . GLN A 1 84 ? -11.735 4.204 -10.766 1.00 90.25 84 GLN A CA 1
ATOM 653 C C . GLN A 1 84 ? -11.403 5.010 -9.509 1.00 90.25 84 GLN A C 1
ATOM 655 O O . GLN A 1 84 ? -10.918 6.138 -9.589 1.00 90.25 84 GLN A O 1
ATOM 660 N N . TRP A 1 85 ? -11.613 4.401 -8.344 1.00 91.88 85 TRP A N 1
ATOM 661 C CA . TRP A 1 85 ? -11.227 4.967 -7.062 1.00 91.88 85 TRP A CA 1
ATOM 662 C C . TRP A 1 85 ? -9.733 4.770 -6.760 1.00 91.88 85 TRP A C 1
ATOM 664 O O . TRP A 1 85 ? -9.076 5.695 -6.290 1.00 91.88 85 TRP A O 1
ATOM 674 N N . LEU A 1 86 ? -9.179 3.596 -7.062 1.00 93.25 86 LEU A N 1
ATOM 675 C CA . LEU A 1 86 ? -7.802 3.204 -6.748 1.00 93.25 86 LEU A CA 1
ATOM 676 C C . LEU A 1 86 ? -6.744 4.054 -7.466 1.00 93.25 86 LEU A C 1
ATOM 678 O O . LEU A 1 86 ? -5.785 4.517 -6.847 1.00 93.25 86 LEU A O 1
ATOM 682 N N . LEU A 1 87 ? -6.892 4.236 -8.783 1.00 92.88 87 LEU A N 1
ATOM 683 C CA . LEU A 1 87 ? -5.847 4.807 -9.641 1.00 92.88 87 LEU A CA 1
ATOM 684 C C . LEU A 1 87 ? -5.467 6.255 -9.271 1.00 92.88 87 LEU A C 1
ATOM 686 O O . LEU A 1 87 ? -4.267 6.549 -9.225 1.00 92.88 87 LEU A O 1
ATOM 690 N N . PRO A 1 88 ? -6.414 7.162 -8.946 1.00 93.06 88 PRO A N 1
ATOM 691 C CA . PRO A 1 88 ? -6.076 8.492 -8.442 1.00 93.06 88 PRO A CA 1
ATOM 692 C C . PRO A 1 88 ? -5.217 8.468 -7.172 1.00 93.06 88 PRO A C 1
ATOM 694 O O . PRO A 1 88 ? -4.255 9.233 -7.076 1.00 93.06 88 PRO A O 1
ATOM 697 N N . TYR A 1 89 ? -5.519 7.577 -6.219 1.00 93.81 89 TYR A N 1
ATOM 698 C CA . TYR A 1 89 ? -4.717 7.410 -5.003 1.00 93.81 89 TYR A CA 1
ATOM 699 C C . TYR A 1 89 ? -3.337 6.839 -5.330 1.00 93.81 89 TYR A C 1
ATOM 701 O O . TYR A 1 89 ? -2.332 7.399 -4.896 1.00 93.81 89 TYR A O 1
ATOM 709 N N . ALA A 1 90 ? -3.272 5.788 -6.151 1.00 92.50 90 ALA A N 1
ATOM 710 C CA . ALA A 1 90 ? -2.007 5.181 -6.548 1.00 92.50 90 ALA A CA 1
ATOM 711 C C . ALA A 1 90 ? -1.057 6.210 -7.183 1.00 92.50 90 ALA A C 1
ATOM 713 O O . ALA A 1 90 ? 0.107 6.306 -6.797 1.00 92.50 90 ALA A O 1
ATOM 714 N N . LYS A 1 91 ? -1.575 7.060 -8.080 1.00 92.69 91 LYS A N 1
ATOM 715 C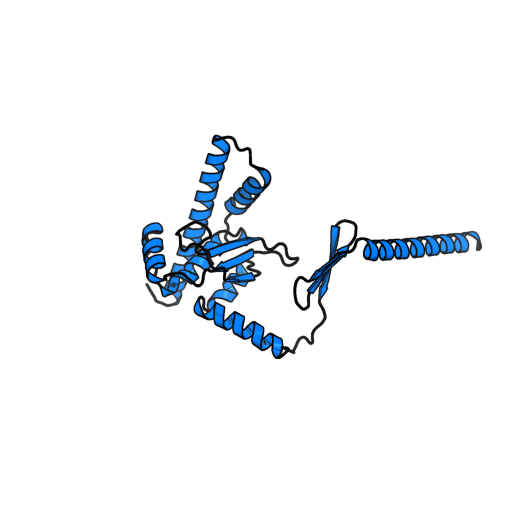 CA . LYS A 1 91 ? -0.803 8.150 -8.688 1.00 92.69 91 LYS A CA 1
ATOM 716 C C . LYS A 1 91 ? -0.370 9.197 -7.658 1.00 92.69 91 LYS A C 1
ATOM 718 O O . LYS A 1 91 ? 0.801 9.570 -7.631 1.00 92.69 91 LYS A O 1
ATOM 723 N N . LYS A 1 92 ? -1.298 9.678 -6.823 1.00 93.69 92 LYS A N 1
ATOM 724 C CA . LYS A 1 92 ? -1.039 10.741 -5.836 1.00 93.69 92 LYS A CA 1
ATOM 725 C C . LYS A 1 92 ? 0.032 10.343 -4.818 1.00 93.69 92 LYS A C 1
ATOM 727 O O . LYS A 1 92 ? 0.861 11.175 -4.467 1.00 93.69 92 LYS A O 1
ATOM 732 N N . TYR A 1 93 ? 0.019 9.088 -4.377 1.00 93.00 93 TYR A N 1
ATOM 733 C CA . TYR A 1 93 ? 0.898 8.573 -3.323 1.00 93.00 93 TYR A CA 1
ATOM 734 C C . TYR A 1 93 ? 2.048 7.708 -3.854 1.00 93.00 93 TYR A C 1
ATOM 736 O O . TYR A 1 93 ? 2.681 6.985 -3.093 1.00 93.00 93 TYR A O 1
ATOM 744 N N . ARG A 1 94 ? 2.335 7.786 -5.163 1.00 91.81 94 ARG A N 1
ATOM 745 C CA . ARG A 1 94 ? 3.459 7.089 -5.815 1.00 91.81 94 ARG A CA 1
ATOM 746 C C . ARG A 1 94 ? 3.480 5.580 -5.541 1.00 91.81 94 ARG A C 1
ATOM 748 O O . ARG A 1 94 ? 4.532 4.986 -5.304 1.00 91.81 94 ARG A O 1
ATOM 755 N N . ILE A 1 95 ? 2.309 4.955 -5.602 1.00 92.94 95 ILE A N 1
ATOM 756 C CA . ILE A 1 95 ? 2.182 3.502 -5.545 1.00 92.94 95 ILE A CA 1
ATOM 757 C C . ILE A 1 95 ? 2.539 2.950 -6.926 1.00 92.94 95 ILE A C 1
ATOM 759 O O . ILE A 1 95 ? 1.798 3.144 -7.890 1.00 92.94 95 ILE A O 1
ATOM 763 N N . SER A 1 96 ? 3.692 2.294 -7.028 1.00 90.06 96 SER A N 1
ATOM 764 C CA . SER A 1 96 ? 4.220 1.744 -8.280 1.00 90.06 96 SER A CA 1
ATOM 765 C C . SER A 1 96 ? 3.690 0.342 -8.580 1.00 90.06 96 SER A C 1
ATOM 767 O O . SER A 1 96 ? 3.705 -0.096 -9.729 1.00 90.06 96 SER A O 1
ATOM 769 N N . TYR A 1 97 ? 3.206 -0.371 -7.559 1.00 90.25 97 TYR A N 1
ATOM 770 C CA . TYR A 1 97 ? 2.711 -1.734 -7.702 1.00 90.25 97 TYR A CA 1
ATOM 771 C C . TYR A 1 97 ? 1.606 -2.044 -6.697 1.00 90.25 97 TYR A C 1
ATOM 773 O O . TYR A 1 97 ? 1.714 -1.711 -5.516 1.00 90.25 97 TYR A O 1
ATOM 781 N N . ILE A 1 98 ? 0.573 -2.744 -7.162 1.00 91.88 98 ILE A N 1
ATOM 782 C CA . ILE A 1 98 ? -0.491 -3.288 -6.321 1.00 91.88 98 ILE A CA 1
ATOM 783 C C . ILE A 1 98 ? -0.577 -4.779 -6.612 1.00 91.88 98 ILE A C 1
ATOM 785 O O . ILE A 1 98 ? -0.776 -5.185 -7.756 1.00 91.88 98 ILE A O 1
ATOM 789 N N . GLY A 1 99 ? -0.389 -5.591 -5.580 1.00 91.38 99 GLY A N 1
ATOM 790 C CA . GLY A 1 99 ? -0.386 -7.041 -5.692 1.00 91.38 99 GLY A CA 1
ATOM 791 C C . GLY A 1 99 ? -1.288 -7.719 -4.683 1.00 91.38 99 GLY A C 1
ATOM 792 O O . GLY A 1 99 ? -1.835 -7.103 -3.769 1.00 91.38 99 GLY A O 1
ATOM 793 N N . LEU A 1 100 ? -1.390 -9.030 -4.850 1.00 90.62 100 LEU A N 1
ATOM 794 C CA . LEU A 1 100 ? -2.043 -9.915 -3.902 1.00 90.62 100 LEU A CA 1
ATOM 795 C C . LEU A 1 100 ? -0.974 -10.679 -3.129 1.00 90.62 100 LEU A C 1
ATOM 797 O O . LEU A 1 100 ? 0.045 -11.075 -3.701 1.00 90.62 100 LEU A O 1
ATOM 801 N N . LYS A 1 101 ? -1.191 -10.866 -1.831 1.00 85.56 101 LYS A N 1
ATOM 802 C CA . LYS A 1 101 ? -0.324 -11.682 -0.987 1.00 85.56 101 LYS A CA 1
ATOM 803 C C . LYS A 1 101 ? -1.174 -12.487 -0.023 1.00 85.56 101 LYS A C 1
ATOM 805 O O . LYS A 1 101 ? -1.777 -11.929 0.890 1.00 85.56 101 LYS A O 1
ATOM 810 N N . ASP A 1 102 ? -1.170 -13.798 -0.209 1.00 72.69 102 ASP A N 1
ATOM 811 C CA . ASP A 1 102 ? -1.863 -14.698 0.698 1.00 72.69 102 ASP A CA 1
ATOM 812 C C . ASP A 1 102 ? -1.099 -14.765 2.024 1.00 72.69 102 ASP A C 1
ATOM 814 O O . ASP A 1 102 ? 0.102 -15.054 2.074 1.00 72.69 102 ASP A O 1
ATOM 818 N N . SER A 1 103 ? -1.790 -14.481 3.127 1.00 63.84 103 SER A N 1
ATOM 819 C CA . SER A 1 103 ? -1.256 -14.787 4.450 1.00 63.84 103 SER A CA 1
ATOM 820 C C . SER A 1 103 ? -1.405 -16.284 4.680 1.00 63.84 103 SER A C 1
ATOM 822 O O . SER A 1 103 ? -2.504 -16.767 4.940 1.00 63.84 103 SER A O 1
ATOM 824 N N . ALA A 1 104 ? -0.291 -17.016 4.653 1.00 52.78 104 ALA A N 1
ATOM 825 C CA . ALA A 1 104 ? -0.247 -18.462 4.888 1.00 52.78 104 ALA A CA 1
ATOM 826 C C . ALA A 1 104 ? -0.784 -18.908 6.265 1.00 52.78 104 ALA A C 1
ATOM 828 O O . ALA A 1 104 ? -0.790 -20.099 6.558 1.00 52.78 104 ALA A O 1
ATOM 829 N N . SER A 1 105 ? -1.169 -17.978 7.148 1.00 54.56 105 SER A N 1
ATOM 830 C CA . SER A 1 105 ? -1.393 -18.286 8.558 1.00 54.56 105 SER A CA 1
ATOM 831 C C . SER A 1 105 ? -2.763 -17.897 9.118 1.00 54.56 105 SER A C 1
ATOM 833 O O . SER A 1 105 ? -3.050 -18.295 10.236 1.00 54.56 105 SER A O 1
ATOM 835 N N . GLY A 1 106 ? -3.618 -17.147 8.409 1.00 54.22 106 GLY A N 1
ATOM 836 C CA . GLY A 1 106 ? -4.956 -16.758 8.908 1.00 54.22 106 GLY A CA 1
ATOM 837 C C . GLY A 1 106 ? -4.989 -15.973 10.239 1.00 54.22 106 GLY A C 1
ATOM 838 O O . GLY A 1 106 ? -6.056 -15.574 10.695 1.00 54.22 106 GLY A O 1
ATOM 839 N N . TYR A 1 107 ? -3.840 -15.732 10.879 1.00 64.19 107 TYR A N 1
ATOM 840 C CA . TYR A 1 107 ? -3.742 -15.051 12.165 1.00 64.19 107 TYR A CA 1
ATOM 841 C C . TYR A 1 107 ? -3.757 -13.535 11.991 1.00 64.19 107 TYR A C 1
ATOM 843 O O . TYR A 1 107 ? -3.034 -12.990 11.158 1.00 64.19 107 TYR A O 1
ATOM 851 N N . TRP A 1 108 ? -4.498 -12.862 12.873 1.00 70.88 108 TRP A N 1
ATOM 852 C CA . TRP A 1 108 ? -4.512 -11.407 13.022 1.00 70.88 108 TRP A CA 1
ATOM 853 C C . TRP A 1 108 ? -3.159 -10.904 13.535 1.00 70.88 108 TRP A C 1
ATOM 855 O O . TRP A 1 108 ? -2.866 -10.979 14.730 1.00 70.88 108 TRP A O 1
ATOM 865 N N . LYS A 1 109 ? -2.292 -10.463 12.621 1.00 69.62 109 LYS A N 1
ATOM 866 C CA . LYS A 1 109 ? -0.957 -9.926 12.929 1.00 69.62 109 LYS A CA 1
ATOM 867 C C . LYS A 1 109 ? -0.624 -8.726 12.030 1.00 69.62 109 LYS A C 1
ATOM 869 O O . LYS A 1 109 ? -1.116 -8.672 10.900 1.00 69.62 109 LYS A O 1
ATOM 874 N N . PRO A 1 110 ? 0.253 -7.803 12.462 1.00 64.81 110 PRO A N 1
ATOM 875 C CA . PRO A 1 110 ? 0.749 -6.737 11.591 1.00 64.81 110 PRO A CA 1
ATOM 876 C C . PRO A 1 110 ? 1.311 -7.299 10.278 1.00 64.81 110 PRO A C 1
ATOM 878 O O . PRO A 1 110 ? 2.034 -8.300 10.293 1.00 64.81 110 PRO A O 1
ATOM 881 N N . GLY A 1 111 ? 0.958 -6.688 9.145 1.00 70.06 111 GLY A N 1
ATOM 882 C CA . GLY A 1 111 ? 1.398 -7.129 7.816 1.00 70.06 111 GLY A CA 1
ATOM 883 C C . GLY A 1 111 ? 0.675 -8.359 7.242 1.00 70.06 111 GLY A C 1
ATOM 884 O O . GLY A 1 111 ? 1.065 -8.843 6.180 1.00 70.06 111 GLY A O 1
ATOM 885 N N . SER A 1 112 ? -0.333 -8.907 7.939 1.00 81.81 112 SER A N 1
ATOM 886 C CA . SER A 1 112 ? -1.101 -10.086 7.483 1.00 81.81 112 SER A CA 1
ATOM 887 C C . SER A 1 112 ? -2.380 -9.747 6.705 1.00 81.81 112 SER A C 1
ATOM 889 O O . SER A 1 112 ? -2.872 -10.586 5.947 1.00 81.81 112 SER A O 1
ATOM 891 N N . LEU A 1 113 ? -2.916 -8.537 6.898 1.00 88.31 113 LEU A N 1
ATOM 892 C CA . LEU A 1 113 ? -4.137 -8.050 6.241 1.00 88.31 113 LEU A CA 1
ATOM 893 C C . LEU A 1 113 ? -3.803 -7.324 4.934 1.00 88.31 113 LEU A C 1
ATOM 895 O O . LEU A 1 113 ? -4.395 -7.575 3.885 1.00 88.31 113 LEU A O 1
ATOM 899 N N . ALA A 1 114 ? -2.805 -6.454 5.011 1.00 90.38 114 ALA A N 1
ATOM 900 C CA . ALA A 1 114 ? -2.129 -5.818 3.901 1.00 90.38 114 ALA A CA 1
ATOM 901 C C . ALA A 1 114 ? -0.687 -5.515 4.330 1.00 90.38 114 ALA A C 1
ATOM 903 O O . ALA A 1 114 ? -0.342 -5.659 5.507 1.00 90.38 114 ALA A O 1
ATOM 904 N N . CYS A 1 115 ? 0.172 -5.186 3.371 1.00 89.69 115 CYS A N 1
ATOM 905 C CA . CYS A 1 115 ? 1.491 -4.648 3.675 1.00 89.69 115 CYS A CA 1
ATOM 906 C C . CYS A 1 115 ? 2.013 -3.774 2.538 1.00 89.69 115 CYS A C 1
ATOM 908 O O . CYS A 1 115 ? 1.744 -4.038 1.362 1.00 89.69 115 CYS A O 1
ATOM 910 N N . SER A 1 116 ? 2.851 -2.810 2.891 1.00 88.12 116 SER A N 1
ATOM 911 C CA . SER A 1 116 ? 3.578 -1.956 1.966 1.00 88.12 116 SER A CA 1
ATOM 912 C C . SER A 1 116 ? 5.085 -2.188 2.049 1.00 88.12 116 SER A C 1
ATOM 914 O O . SER A 1 116 ? 5.649 -2.531 3.091 1.00 88.12 116 SER A O 1
ATOM 916 N N . THR A 1 117 ? 5.765 -2.019 0.918 1.00 85.06 117 THR A N 1
ATOM 917 C CA . THR A 1 117 ? 7.229 -2.067 0.830 1.00 85.06 117 THR A CA 1
ATOM 918 C C . THR A 1 117 ? 7.732 -0.981 -0.104 1.00 85.06 117 THR A C 1
ATOM 920 O O . THR A 1 117 ? 7.046 -0.636 -1.064 1.00 85.06 117 THR A O 1
ATOM 923 N N . LEU A 1 118 ? 8.955 -0.501 0.110 1.00 83.31 118 LEU A N 1
ATOM 924 C CA . LEU A 1 118 ? 9.609 0.386 -0.852 1.00 83.31 118 LEU A CA 1
ATOM 925 C C . LEU A 1 118 ? 9.851 -0.342 -2.178 1.00 83.31 118 LEU A C 1
ATOM 927 O O . LEU A 1 118 ? 10.256 -1.508 -2.196 1.00 83.31 118 LEU A O 1
ATOM 931 N N . ASP A 1 119 ? 9.613 0.354 -3.285 1.00 80.75 119 ASP A N 1
ATOM 932 C CA . ASP A 1 119 ? 10.026 -0.104 -4.601 1.00 80.75 119 ASP A CA 1
ATOM 933 C C . ASP A 1 119 ? 11.431 0.406 -4.92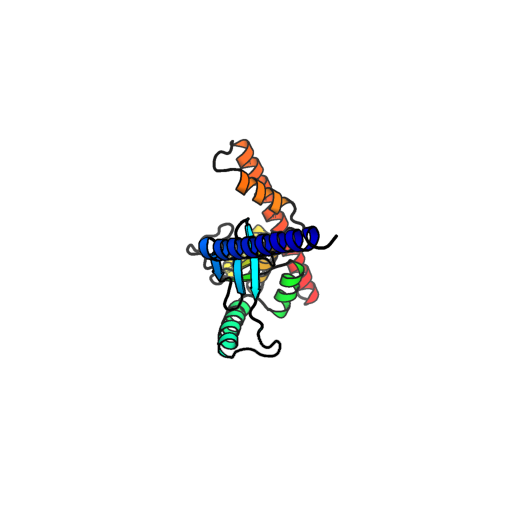1 1.00 80.75 119 ASP A C 1
ATOM 935 O O . ASP A 1 119 ? 11.667 1.607 -5.022 1.00 80.75 119 ASP A O 1
ATOM 939 N N . PHE A 1 120 ? 12.363 -0.529 -5.089 1.00 75.62 120 PHE A N 1
ATOM 940 C CA . PHE A 1 120 ? 13.746 -0.245 -5.472 1.00 75.62 120 PHE A CA 1
ATOM 941 C C . PHE A 1 120 ? 13.949 -0.234 -6.996 1.00 75.62 120 PHE A C 1
ATOM 943 O O . PHE A 1 120 ? 15.088 -0.195 -7.460 1.00 75.62 120 PHE A O 1
ATOM 950 N N . SER A 1 121 ? 12.868 -0.309 -7.781 1.00 73.88 121 SER A N 1
ATOM 951 C CA . SER A 1 121 ? 12.920 -0.091 -9.227 1.00 73.88 121 SER A CA 1
ATOM 952 C C . SER A 1 121 ? 13.366 1.346 -9.555 1.00 73.88 121 SER A C 1
ATOM 954 O O . SER A 1 121 ? 13.242 2.238 -8.711 1.00 73.88 121 SER A O 1
ATOM 956 N N . PRO A 1 122 ? 13.846 1.617 -10.783 1.00 65.94 122 PRO A N 1
ATOM 957 C CA . PRO A 1 122 ? 14.230 2.969 -11.202 1.00 65.94 122 PRO A CA 1
ATOM 958 C C . PRO A 1 122 ? 13.107 4.011 -11.070 1.00 65.94 122 PRO A C 1
ATOM 960 O O . PRO A 1 122 ? 13.383 5.192 -10.874 1.00 65.94 122 PRO A O 1
ATOM 963 N N . GLN A 1 123 ? 11.840 3.585 -11.144 1.00 68.62 123 GLN A N 1
ATOM 964 C CA . GLN A 1 123 ? 10.684 4.469 -10.963 1.00 68.62 123 GLN A CA 1
ATOM 965 C C . GLN A 1 123 ? 10.462 4.861 -9.487 1.00 68.62 123 GLN A C 1
ATOM 967 O O . GLN A 1 123 ? 9.854 5.899 -9.200 1.00 68.62 123 GLN A O 1
ATOM 972 N N . GLY A 1 124 ? 10.995 4.066 -8.552 1.00 79.00 124 GLY A N 1
ATOM 973 C CA . GLY A 1 124 ? 10.833 4.244 -7.113 1.00 79.00 124 GLY A CA 1
ATOM 974 C C . GLY A 1 124 ? 9.375 4.137 -6.652 1.00 79.00 124 GLY A C 1
ATOM 975 O O . GLY A 1 124 ? 8.494 3.699 -7.389 1.00 79.00 124 GLY A O 1
ATOM 976 N N . GLY A 1 125 ? 9.110 4.580 -5.423 1.00 87.56 125 GLY A N 1
ATOM 977 C CA . GLY A 1 125 ? 7.765 4.607 -4.842 1.00 87.56 125 GLY A CA 1
ATOM 978 C C . GLY A 1 125 ? 7.497 3.426 -3.913 1.00 87.56 125 GLY A C 1
ATOM 979 O O . GLY A 1 125 ? 8.405 2.947 -3.228 1.00 87.56 125 GLY A O 1
ATOM 980 N N . TYR A 1 126 ? 6.242 2.982 -3.865 1.00 89.31 126 TYR A N 1
ATOM 981 C CA . TYR A 1 126 ? 5.785 1.963 -2.918 1.00 89.31 126 TYR A CA 1
ATOM 982 C C . TYR A 1 126 ? 4.993 0.869 -3.614 1.00 89.31 126 TYR A C 1
ATOM 984 O O . TYR A 1 126 ? 4.203 1.113 -4.525 1.00 89.31 126 TYR A O 1
ATOM 992 N N . LYS A 1 127 ? 5.167 -0.352 -3.125 1.00 91.56 127 LYS A N 1
ATOM 993 C CA . LYS A 1 127 ? 4.349 -1.505 -3.483 1.00 91.56 127 LYS A CA 1
ATOM 994 C C . LYS A 1 127 ? 3.366 -1.759 -2.362 1.00 91.56 127 LYS A C 1
ATOM 996 O O . LYS A 1 127 ? 3.785 -1.794 -1.208 1.00 91.56 127 LYS A O 1
ATOM 1001 N N . VAL A 1 128 ? 2.104 -1.978 -2.698 1.00 93.44 128 VAL A N 1
ATOM 1002 C CA . VAL A 1 128 ? 1.056 -2.366 -1.751 1.00 93.44 128 VAL A CA 1
ATOM 1003 C C . VAL A 1 128 ? 0.589 -3.774 -2.084 1.00 93.44 128 VAL A C 1
ATOM 1005 O O . VAL A 1 128 ? 0.373 -4.111 -3.246 1.00 93.44 128 VAL A O 1
ATOM 1008 N N . PHE A 1 129 ? 0.432 -4.606 -1.065 1.00 93.25 129 PHE A N 1
ATOM 1009 C CA . PHE A 1 129 ? -0.062 -5.967 -1.200 1.00 93.25 129 PHE A CA 1
ATOM 1010 C C . PHE A 1 129 ? -1.297 -6.149 -0.331 1.00 93.25 129 PHE A C 1
ATOM 1012 O O . PHE A 1 129 ? -1.261 -5.843 0.859 1.00 93.25 129 PHE A O 1
ATOM 1019 N N . LEU A 1 130 ? -2.368 -6.667 -0.925 1.00 92.56 130 LEU A N 1
ATOM 1020 C CA . LEU A 1 130 ? -3.629 -6.946 -0.245 1.00 92.56 130 LEU A CA 1
ATOM 1021 C C . LEU A 1 130 ? -3.805 -8.452 -0.081 1.00 92.56 130 LEU A C 1
ATOM 1023 O O . LEU A 1 130 ? -3.440 -9.224 -0.970 1.00 92.56 130 LEU A O 1
ATOM 1027 N N . ASN A 1 131 ? -4.384 -8.870 1.038 1.00 91.44 131 ASN A N 1
ATOM 1028 C CA . ASN A 1 131 ? -4.747 -10.263 1.249 1.00 91.44 131 ASN A CA 1
ATOM 1029 C C . ASN A 1 131 ? -6.167 -10.519 0.712 1.00 91.44 131 ASN A C 1
ATOM 1031 O O . ASN A 1 131 ? -7.112 -9.989 1.290 1.00 91.44 131 ASN A O 1
ATOM 1035 N N . PRO A 1 132 ? -6.357 -11.308 -0.360 1.00 90.31 132 PRO A N 1
ATOM 1036 C CA . PRO A 1 132 ? -7.689 -11.594 -0.896 1.00 90.31 132 PRO A CA 1
ATOM 1037 C C . PRO A 1 132 ? -8.498 -12.577 -0.032 1.00 90.31 132 PRO A C 1
ATOM 1039 O O . PRO A 1 132 ? -9.709 -12.671 -0.195 1.00 90.31 132 PRO A O 1
ATOM 1042 N N . GLY A 1 133 ? -7.850 -13.329 0.863 1.00 88.62 133 GLY A N 1
ATOM 1043 C CA . GLY A 1 133 ? -8.458 -14.404 1.653 1.00 88.62 133 GLY A CA 1
ATOM 1044 C C . GLY A 1 133 ? -9.022 -13.969 3.008 1.00 88.62 133 GLY A C 1
ATOM 1045 O O . GLY A 1 133 ? -9.106 -14.790 3.920 1.00 88.62 133 GLY A O 1
ATOM 1046 N N . LEU A 1 134 ? -9.339 -12.685 3.189 1.00 88.44 134 LEU A N 1
ATOM 1047 C CA . LEU A 1 134 ? -9.875 -12.173 4.452 1.00 88.44 134 LEU A CA 1
ATOM 1048 C C . LEU A 1 134 ? -11.369 -12.489 4.596 1.00 88.44 134 LEU A C 1
ATOM 1050 O O . LEU A 1 134 ? -12.137 -12.339 3.649 1.00 88.44 134 LEU A O 1
ATOM 1054 N N . SER A 1 135 ? -11.796 -12.849 5.810 1.00 91.00 135 SER A N 1
ATOM 1055 C CA . SER A 1 135 ? -13.218 -12.803 6.172 1.00 91.00 135 SER A CA 1
ATOM 1056 C C . SER A 1 135 ? -13.601 -11.345 6.403 1.00 91.00 135 SER A C 1
ATOM 1058 O O . SER A 1 135 ? -13.236 -10.760 7.422 1.00 91.00 135 SER A O 1
ATOM 1060 N N . LEU A 1 136 ? -14.303 -10.749 5.439 1.00 91.94 136 LEU A N 1
ATOM 1061 C CA . LEU A 1 136 ? -14.603 -9.318 5.447 1.00 91.94 136 LEU A CA 1
ATOM 1062 C C . LEU A 1 136 ? -15.459 -8.919 6.648 1.00 91.94 136 LEU A C 1
ATOM 1064 O O . LEU A 1 136 ? -15.223 -7.870 7.235 1.00 91.94 136 LEU A O 1
ATOM 1068 N N . GLU A 1 137 ? -16.403 -9.762 7.054 1.00 94.31 137 GLU A N 1
ATOM 1069 C CA . GLU A 1 137 ? -17.283 -9.526 8.197 1.00 94.31 137 GLU A CA 1
ATOM 1070 C C . GLU A 1 137 ? -16.492 -9.486 9.506 1.00 94.31 137 GLU A C 1
ATOM 1072 O O . GLU A 1 137 ? -16.600 -8.537 10.284 1.00 94.31 137 GLU A O 1
ATOM 1077 N N . GLU A 1 138 ? -15.650 -10.494 9.737 1.00 92.81 138 GLU A N 1
ATOM 1078 C CA . GLU A 1 138 ? -14.851 -10.576 10.956 1.00 92.81 138 GLU A CA 1
ATOM 1079 C C . GLU A 1 138 ? -13.768 -9.490 10.990 1.00 92.81 138 GLU A C 1
ATOM 1081 O O . GLU A 1 138 ? -13.538 -8.872 12.033 1.00 92.81 138 GLU A O 1
ATOM 1086 N N . THR A 1 139 ? -13.128 -9.211 9.851 1.00 92.38 139 THR A N 1
ATOM 1087 C CA . THR A 1 139 ? -12.141 -8.134 9.741 1.00 92.38 139 THR A CA 1
ATOM 1088 C C . THR A 1 139 ? -12.783 -6.769 9.970 1.00 92.38 139 THR A C 1
ATOM 1090 O O . THR A 1 139 ? -12.240 -5.981 10.743 1.00 92.38 139 THR A O 1
ATOM 1093 N N . ALA A 1 140 ? -13.944 -6.493 9.370 1.00 94.94 140 ALA A N 1
ATOM 1094 C CA . ALA A 1 140 ? -14.679 -5.248 9.574 1.00 94.94 140 ALA A CA 1
ATOM 1095 C C . ALA A 1 140 ? -15.057 -5.051 11.044 1.00 94.94 140 ALA A C 1
ATOM 1097 O O . ALA A 1 140 ? -14.810 -3.984 11.605 1.00 94.94 140 ALA A O 1
ATOM 1098 N N . ARG A 1 141 ? -15.584 -6.094 11.696 1.00 95.06 141 ARG A N 1
ATOM 1099 C CA . ARG A 1 141 ? -15.957 -6.061 13.115 1.00 95.06 141 ARG A CA 1
ATOM 1100 C C . ARG A 1 141 ? -14.763 -5.729 14.013 1.00 95.06 141 ARG A C 1
ATOM 1102 O O . ARG A 1 141 ? -14.873 -4.864 14.880 1.00 95.06 141 ARG A O 1
ATOM 1109 N N . ARG A 1 142 ? -13.620 -6.391 13.801 1.00 93.44 142 ARG A N 1
ATOM 1110 C CA . ARG A 1 142 ? -12.397 -6.152 14.587 1.00 93.44 142 ARG A CA 1
ATOM 1111 C C . ARG A 1 142 ? -11.818 -4.767 14.353 1.00 93.44 142 ARG A C 1
ATOM 1113 O O . ARG A 1 142 ? -11.561 -4.067 15.326 1.00 93.44 142 ARG A O 1
ATOM 1120 N N . LEU A 1 143 ? -11.666 -4.356 13.092 1.00 93.62 143 LEU A N 1
ATOM 1121 C CA . LEU A 1 143 ? -11.179 -3.013 12.775 1.00 93.62 143 LEU A CA 1
ATOM 1122 C C . LEU A 1 143 ? -12.110 -1.949 13.360 1.00 93.62 143 LEU A C 1
ATOM 1124 O O . LEU A 1 143 ? -11.632 -0.978 13.928 1.00 93.62 143 LEU A O 1
ATOM 1128 N N . SER A 1 144 ? -13.428 -2.154 13.313 1.00 94.88 144 SER A N 1
ATOM 1129 C CA . SER A 1 144 ? -14.374 -1.203 13.906 1.00 94.88 144 SER A CA 1
ATOM 1130 C C . SER A 1 144 ? -14.168 -1.037 15.409 1.00 94.88 144 SER A C 1
ATOM 1132 O O . SER A 1 144 ? -14.205 0.077 15.929 1.00 94.88 144 SER A O 1
ATOM 1134 N N . GLN A 1 145 ? -13.906 -2.145 16.107 1.00 94.50 145 GLN A N 1
ATOM 1135 C CA . GLN A 1 145 ? -13.611 -2.144 17.536 1.00 94.50 145 GLN A CA 1
ATOM 1136 C C . GLN A 1 145 ? -12.263 -1.475 17.853 1.00 94.50 145 GLN A C 1
ATOM 1138 O O . GLN A 1 145 ? -12.177 -0.721 18.818 1.00 94.50 145 GLN A O 1
ATOM 1143 N N . GLU A 1 146 ? -11.220 -1.746 17.063 1.00 91.12 146 GLU A N 1
ATOM 1144 C CA . GLU A 1 146 ? -9.877 -1.181 17.261 1.00 91.12 146 GLU A CA 1
ATOM 1145 C C . GLU A 1 146 ? -9.827 0.325 16.949 1.00 91.12 146 GLU A C 1
ATOM 1147 O O . GLU A 1 146 ? -9.174 1.084 17.665 1.00 91.12 146 GLU A O 1
ATOM 1152 N N . LEU A 1 147 ? -10.542 0.765 15.910 1.00 92.12 147 LEU A N 1
ATOM 1153 C CA . LEU A 1 147 ? -10.513 2.142 15.409 1.00 92.12 147 LEU A CA 1
ATOM 1154 C C . LEU A 1 147 ? -11.561 3.048 16.062 1.00 92.12 147 LEU A C 1
ATOM 1156 O O . LEU A 1 147 ? -11.438 4.271 15.997 1.00 92.12 147 LEU A O 1
ATOM 1160 N N . GLY A 1 148 ? -12.608 2.467 16.655 1.00 93.12 148 GLY A N 1
ATOM 1161 C CA . GLY A 1 148 ? -13.754 3.215 17.176 1.00 93.12 148 GLY A CA 1
ATOM 1162 C C . GLY A 1 148 ? -14.628 3.842 16.082 1.00 93.12 148 GLY A C 1
ATOM 1163 O O . GLY A 1 148 ? -15.337 4.809 16.350 1.00 93.12 148 GLY A O 1
ATOM 1164 N N . VAL A 1 149 ? -14.570 3.318 14.854 1.00 93.00 149 VAL A N 1
ATOM 1165 C CA . VAL A 1 149 ? -15.361 3.769 13.698 1.00 93.00 149 VAL A CA 1
ATOM 1166 C C . VAL A 1 149 ? -15.981 2.553 13.032 1.00 93.00 149 VAL A C 1
ATOM 1168 O O . VAL A 1 149 ? -15.269 1.610 12.711 1.00 93.00 149 VAL A O 1
ATOM 1171 N N . GLU A 1 150 ? -17.291 2.569 12.793 1.00 94.81 150 GLU A N 1
ATOM 1172 C CA . GLU A 1 150 ? -17.970 1.466 12.111 1.00 94.81 150 GLU A CA 1
ATOM 1173 C C . GLU A 1 150 ? -17.481 1.347 10.664 1.00 94.81 150 GLU A C 1
ATOM 1175 O O . GLU A 1 150 ? -17.638 2.280 9.874 1.00 94.81 150 GLU A O 1
ATOM 1180 N N . LEU A 1 151 ? -16.900 0.200 10.319 1.00 94.31 151 LEU A N 1
ATOM 1181 C CA . LEU A 1 151 ? -16.501 -0.196 8.973 1.00 94.31 151 LEU A CA 1
ATOM 1182 C C . LEU A 1 151 ? -17.453 -1.262 8.446 1.00 94.31 151 LEU A C 1
ATOM 1184 O O . LEU A 1 151 ? -17.709 -2.260 9.117 1.00 94.31 151 LEU A O 1
ATOM 1188 N N . GLN A 1 152 ? -17.917 -1.091 7.212 1.00 95.00 152 GLN A N 1
ATOM 1189 C CA . GLN A 1 152 ? -18.687 -2.118 6.522 1.00 95.00 152 GLN A CA 1
ATOM 1190 C C . GLN A 1 152 ? -17.750 -3.160 5.888 1.00 95.00 152 GLN A C 1
ATOM 1192 O O . GLN A 1 152 ? -16.644 -2.811 5.458 1.00 95.00 152 GLN A O 1
ATOM 1197 N N . PRO A 1 153 ? -18.185 -4.426 5.722 1.00 95.12 153 PRO A N 1
ATOM 1198 C CA . PRO A 1 153 ? -17.390 -5.459 5.047 1.00 95.12 153 PRO A CA 1
ATOM 1199 C C . PRO A 1 153 ? -16.872 -5.023 3.665 1.00 95.12 153 PRO A C 1
ATOM 1201 O O . PRO A 1 153 ? -15.709 -5.241 3.328 1.00 95.12 153 PRO A O 1
ATOM 1204 N N . ALA A 1 154 ? -17.697 -4.301 2.898 1.00 93.50 154 ALA A N 1
ATOM 1205 C CA . ALA A 1 154 ? -17.348 -3.772 1.575 1.00 93.50 154 ALA A CA 1
ATOM 1206 C C . ALA A 1 154 ? -16.260 -2.674 1.588 1.00 93.50 154 ALA A C 1
ATOM 1208 O O . ALA A 1 154 ? -15.752 -2.278 0.536 1.00 93.50 154 ALA A O 1
ATOM 1209 N N . GLU A 1 155 ? -15.909 -2.146 2.760 1.00 94.62 155 GLU A N 1
ATOM 1210 C CA . GLU A 1 155 ? -14.908 -1.092 2.925 1.00 94.62 155 GLU A CA 1
ATOM 1211 C C . GLU A 1 155 ? -13.564 -1.622 3.411 1.00 94.62 155 GLU A C 1
ATOM 1213 O O . GLU A 1 155 ? -12.575 -0.899 3.320 1.00 94.62 155 GLU A O 1
ATOM 1218 N N . VAL A 1 156 ? -13.495 -2.876 3.864 1.00 95.06 156 VAL A N 1
ATOM 1219 C CA . VAL A 1 156 ? -12.290 -3.469 4.462 1.00 95.06 156 VAL A CA 1
ATOM 1220 C C . VAL A 1 156 ? -11.073 -3.312 3.556 1.00 95.06 156 VAL A C 1
ATOM 1222 O O . VAL A 1 156 ? -10.062 -2.759 3.978 1.00 95.06 156 VAL A O 1
ATOM 1225 N N . HIS A 1 157 ? -11.153 -3.717 2.287 1.00 95.25 157 HIS A N 1
ATOM 1226 C CA . HIS A 1 157 ? -10.007 -3.581 1.384 1.00 95.25 157 HIS A CA 1
ATOM 1227 C C . HIS A 1 157 ? -9.651 -2.127 1.073 1.00 95.25 157 HIS A C 1
ATOM 1229 O O . HIS A 1 157 ? -8.472 -1.823 0.895 1.00 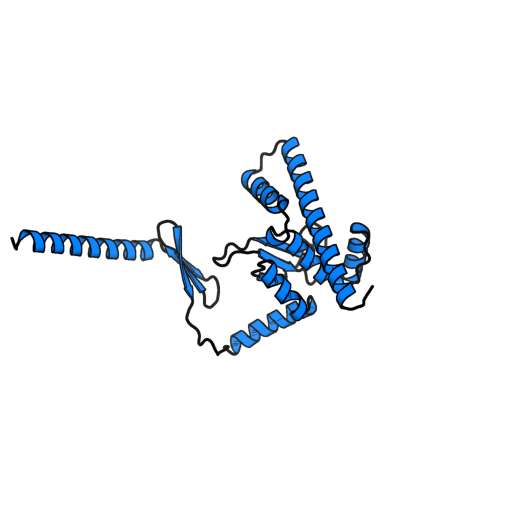95.25 157 HIS A O 1
ATOM 1235 N N . LYS A 1 158 ? -10.636 -1.217 1.039 1.00 95.88 158 LYS A N 1
ATOM 1236 C CA . LYS A 1 158 ? -10.379 0.221 0.838 1.00 95.88 158 LYS A CA 1
ATOM 1237 C C . LYS A 1 158 ? -9.642 0.798 2.029 1.00 95.88 158 LYS A C 1
ATOM 1239 O O . LYS A 1 158 ? -8.646 1.488 1.841 1.00 95.88 158 LYS A O 1
ATOM 1244 N N . TYR A 1 159 ? -10.111 0.475 3.231 1.00 96.31 159 TYR A N 1
ATOM 1245 C CA . TYR A 1 159 ? -9.452 0.841 4.470 1.00 96.31 159 TYR A CA 1
ATOM 1246 C C . TYR A 1 159 ? -8.008 0.338 4.484 1.00 96.31 159 TYR A C 1
ATOM 1248 O O . TYR A 1 159 ? -7.094 1.137 4.647 1.00 96.31 159 TYR A O 1
ATOM 1256 N N . LEU A 1 160 ? -7.794 -0.956 4.229 1.00 95.38 160 LEU A N 1
ATOM 1257 C CA . LEU A 1 160 ? -6.460 -1.559 4.233 1.00 95.38 160 LEU A CA 1
ATOM 1258 C C . LEU A 1 160 ? -5.531 -0.904 3.205 1.00 95.38 160 LEU A C 1
ATOM 1260 O O . LEU A 1 160 ? -4.391 -0.587 3.521 1.00 95.38 160 LEU A O 1
ATOM 1264 N N . PHE A 1 161 ? -6.018 -0.634 1.994 1.00 96.44 161 PHE A N 1
ATOM 1265 C CA . PHE A 1 161 ? -5.234 0.075 0.985 1.00 96.44 161 PHE A CA 1
ATOM 1266 C C . PHE A 1 161 ? -4.850 1.494 1.429 1.00 96.44 161 PHE A C 1
ATOM 1268 O O . PHE A 1 161 ? -3.700 1.898 1.268 1.00 96.44 161 PHE A O 1
ATOM 1275 N N . LEU A 1 162 ? -5.786 2.247 2.016 1.00 96.81 162 LEU A N 1
ATOM 1276 C CA . LEU A 1 162 ? -5.505 3.585 2.542 1.00 96.81 162 LEU A CA 1
ATOM 1277 C C . LEU A 1 162 ? -4.560 3.549 3.745 1.00 96.81 162 LEU A C 1
ATOM 1279 O O . LEU A 1 162 ? -3.714 4.429 3.865 1.00 96.81 162 LEU A O 1
ATOM 1283 N N . HIS A 1 163 ? -4.677 2.542 4.607 1.00 95.88 163 HIS A N 1
ATOM 1284 C CA . HIS A 1 163 ? -3.772 2.326 5.732 1.00 95.88 163 HIS A CA 1
ATOM 1285 C C . HIS A 1 163 ? -2.344 2.095 5.226 1.00 95.88 163 HIS A C 1
ATOM 1287 O O . HIS A 1 163 ? -1.418 2.763 5.676 1.00 95.88 163 HIS A O 1
ATOM 1293 N N . GLU A 1 164 ? -2.163 1.268 4.193 1.00 94.50 164 GLU A N 1
ATOM 1294 C CA . GLU A 1 164 ? -0.849 1.092 3.564 1.00 94.50 164 GLU A CA 1
ATOM 1295 C C . GLU A 1 164 ? -0.318 2.365 2.896 1.00 94.50 164 GLU A C 1
ATOM 1297 O O . GLU A 1 164 ? 0.882 2.636 2.946 1.00 94.50 164 GLU A O 1
ATOM 1302 N N . ILE A 1 165 ? -1.193 3.198 2.327 1.00 94.75 165 ILE A N 1
ATOM 1303 C CA . ILE A 1 165 ? -0.803 4.540 1.873 1.00 94.75 165 ILE A CA 1
ATOM 1304 C C . ILE A 1 165 ? -0.364 5.411 3.056 1.00 94.75 165 ILE A C 1
ATOM 1306 O O . ILE A 1 165 ? 0.600 6.163 2.934 1.00 94.75 165 ILE A O 1
ATOM 1310 N N . GLY A 1 166 ? -1.036 5.306 4.199 1.00 93.06 166 GLY A N 1
ATOM 1311 C CA . GLY A 1 166 ? -0.727 6.036 5.427 1.00 93.06 166 GLY A CA 1
ATOM 1312 C C . GLY A 1 166 ? 0.657 5.725 6.010 1.00 93.06 166 GLY A C 1
ATOM 1313 O O . GLY A 1 166 ? 1.189 6.522 6.784 1.00 93.06 166 GLY A O 1
ATOM 1314 N N . HIS A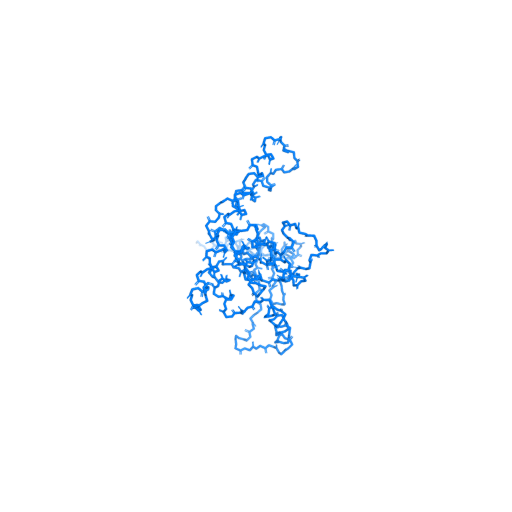 1 167 ? 1.285 4.621 5.597 1.00 90.06 167 HIS A N 1
ATOM 1315 C CA . HIS A 1 167 ? 2.689 4.321 5.894 1.00 90.06 167 HIS A CA 1
ATOM 1316 C C . HIS A 1 167 ? 3.678 5.095 5.011 1.00 90.06 167 HIS A C 1
ATOM 1318 O O . HIS A 1 167 ? 4.856 5.172 5.338 1.00 90.06 167 HIS A O 1
ATOM 1324 N N . THR A 1 168 ? 3.245 5.708 3.909 1.00 86.88 168 THR A N 1
ATOM 1325 C CA . THR A 1 168 ? 4.150 6.407 2.980 1.00 86.88 168 THR A CA 1
ATOM 1326 C C . THR A 1 168 ? 4.541 7.801 3.481 1.00 86.88 168 THR A C 1
ATOM 1328 O O . THR A 1 168 ? 3.793 8.474 4.200 1.00 86.88 168 THR A O 1
ATOM 1331 N N . SER A 1 169 ? 5.720 8.284 3.077 1.00 84.56 169 SER A N 1
ATOM 1332 C CA . SER A 1 169 ? 6.136 9.660 3.386 1.00 84.56 169 SER A CA 1
ATOM 1333 C C . SER A 1 169 ? 5.285 10.697 2.644 1.00 84.56 169 SER A C 1
ATOM 1335 O O . SER A 1 169 ? 5.046 11.782 3.168 1.00 84.56 169 SER A O 1
ATOM 1337 N N . GLU A 1 170 ? 4.748 10.338 1.478 1.00 87.00 170 GLU A N 1
ATOM 1338 C CA . GLU A 1 170 ? 3.814 11.115 0.663 1.00 87.00 170 GLU A CA 1
ATOM 1339 C C . GLU A 1 170 ? 2.474 11.344 1.377 1.00 87.00 170 GLU A C 1
ATOM 1341 O O . GLU A 1 170 ? 1.815 12.359 1.146 1.00 87.00 170 GLU A O 1
ATOM 1346 N N . ALA A 1 171 ? 2.079 10.441 2.279 1.00 85.75 171 ALA A N 1
ATOM 1347 C CA . ALA A 1 171 ? 0.945 10.634 3.181 1.00 85.75 171 ALA A CA 1
ATOM 1348 C C . ALA A 1 171 ? 1.279 11.493 4.418 1.00 85.75 171 ALA A C 1
ATOM 1350 O O . ALA A 1 171 ? 0.388 11.800 5.208 1.00 85.75 171 ALA A O 1
ATOM 1351 N N . GLY A 1 172 ? 2.538 11.918 4.579 1.00 82.50 172 GLY A N 1
ATOM 1352 C CA . GLY A 1 172 ? 3.004 12.746 5.693 1.00 82.50 172 GLY A CA 1
ATOM 1353 C C . GLY A 1 172 ? 3.548 11.958 6.888 1.00 82.50 172 GLY A C 1
ATOM 1354 O O . GLY A 1 172 ? 3.813 12.552 7.934 1.00 82.50 172 GLY A O 1
ATOM 1355 N N . ASN A 1 173 ? 3.752 10.640 6.767 1.00 83.94 173 ASN A N 1
ATOM 1356 C CA . ASN A 1 173 ? 4.250 9.806 7.863 1.00 83.94 173 ASN A CA 1
ATOM 1357 C C . ASN A 1 173 ? 5.783 9.878 7.987 1.00 83.94 173 ASN A C 1
ATOM 1359 O O . ASN A 1 173 ? 6.529 8.997 7.559 1.00 83.94 173 ASN A O 1
ATOM 1363 N N . ILE A 1 174 ? 6.273 10.957 8.601 1.00 74.81 174 ILE A N 1
ATOM 1364 C CA . ILE A 1 174 ? 7.712 11.212 8.817 1.00 74.81 174 ILE A CA 1
ATOM 1365 C C . ILE A 1 174 ? 8.351 10.114 9.698 1.00 74.81 174 ILE A C 1
ATOM 1367 O O . ILE A 1 174 ? 9.537 9.782 9.569 1.00 74.81 174 ILE A O 1
ATOM 1371 N N . CYS A 1 175 ? 7.552 9.500 10.575 1.00 71.75 175 CYS A N 1
ATOM 1372 C CA . CYS A 1 175 ? 7.983 8.434 11.473 1.00 71.75 175 CYS A CA 1
ATOM 1373 C C . CYS A 1 175 ? 8.327 7.134 10.727 1.00 71.75 175 CYS A C 1
ATOM 1375 O O . CYS A 1 175 ? 9.179 6.383 11.208 1.00 71.75 175 CYS A O 1
ATOM 1377 N N . PHE A 1 176 ? 7.741 6.881 9.549 1.00 72.31 176 PHE A N 1
ATOM 1378 C CA . PHE A 1 176 ? 7.980 5.660 8.772 1.00 72.31 176 PHE A CA 1
ATOM 1379 C C . PHE A 1 176 ? 9.437 5.531 8.319 1.00 72.31 176 PHE A C 1
ATOM 1381 O O . PHE A 1 176 ? 10.081 4.512 8.574 1.00 72.31 176 PHE A O 1
ATOM 1388 N N . ILE A 1 177 ? 10.004 6.591 7.730 1.00 67.56 177 ILE A N 1
ATOM 1389 C CA . ILE A 1 177 ? 11.412 6.604 7.296 1.00 67.56 177 ILE A CA 1
ATOM 1390 C C . ILE A 1 177 ? 12.334 6.398 8.501 1.00 67.56 177 ILE A C 1
ATOM 1392 O O . ILE A 1 177 ? 13.267 5.595 8.457 1.00 67.56 177 ILE A O 1
ATOM 1396 N N . SER A 1 178 ? 12.031 7.065 9.615 1.00 67.38 178 SER A N 1
ATOM 1397 C CA . SER A 1 178 ? 12.798 6.935 10.857 1.00 67.38 178 SER A CA 1
ATOM 1398 C C . SER A 1 178 ? 12.739 5.510 11.416 1.00 67.38 178 SER A C 1
ATOM 1400 O O . SER A 1 178 ? 13.750 4.992 11.895 1.00 67.38 178 SER A O 1
ATOM 1402 N N . ALA A 1 179 ? 11.586 4.842 11.331 1.00 68.56 179 ALA A N 1
ATOM 1403 C CA . ALA 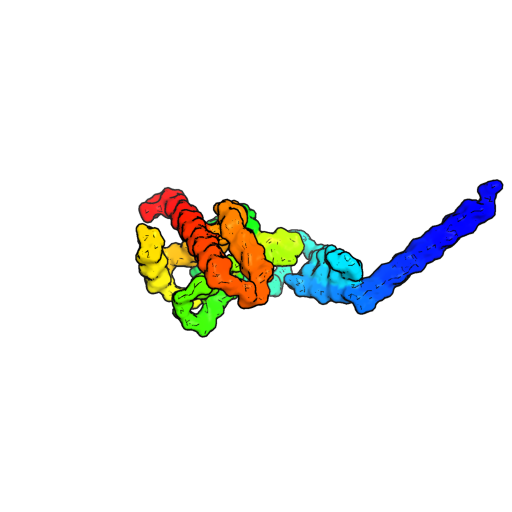A 1 179 ? 11.421 3.454 11.746 1.00 68.56 179 ALA A CA 1
ATOM 1404 C C . ALA A 1 179 ? 12.162 2.487 10.811 1.00 68.56 179 ALA A C 1
ATOM 1406 O O . ALA A 1 179 ? 12.837 1.575 11.297 1.00 68.56 179 ALA A O 1
ATOM 1407 N N . ALA A 1 180 ? 12.093 2.708 9.496 1.00 68.69 180 ALA A N 1
ATOM 1408 C CA . ALA A 1 180 ? 12.780 1.906 8.488 1.00 68.69 180 ALA A CA 1
ATOM 1409 C C . ALA A 1 180 ? 14.308 1.991 8.639 1.00 68.69 180 ALA A C 1
ATOM 1411 O O . ALA A 1 180 ? 14.973 0.957 8.747 1.00 68.69 180 ALA A O 1
ATOM 1412 N N . ILE A 1 181 ? 14.854 3.207 8.757 1.00 69.62 181 ILE A N 1
ATOM 1413 C CA . ILE A 1 181 ? 16.287 3.452 8.976 1.00 69.62 181 ILE A CA 1
ATOM 1414 C C . ILE A 1 181 ? 16.741 2.824 10.294 1.00 69.62 181 ILE A C 1
ATOM 1416 O O . ILE A 1 181 ? 17.706 2.058 10.315 1.00 69.62 181 ILE A O 1
ATOM 1420 N N . ASN A 1 182 ? 16.022 3.076 11.395 1.00 65.19 182 ASN A N 1
ATOM 1421 C CA . ASN A 1 182 ? 16.364 2.474 12.683 1.00 65.19 182 ASN A CA 1
ATOM 1422 C C . ASN A 1 182 ? 16.311 0.946 12.629 1.00 65.19 182 ASN A C 1
ATOM 1424 O O . ASN A 1 182 ? 17.116 0.292 13.292 1.00 65.19 182 ASN A O 1
ATOM 1428 N N . SER A 1 183 ? 15.378 0.361 11.870 1.00 67.81 183 SER A N 1
ATOM 1429 C CA . SER A 1 183 ? 15.295 -1.084 11.649 1.00 67.81 183 SER A CA 1
ATOM 1430 C C . SER A 1 183 ? 16.528 -1.613 10.917 1.00 67.81 183 SER A C 1
ATOM 1432 O O . SER A 1 183 ? 17.192 -2.508 11.444 1.00 67.81 183 SER A O 1
ATOM 1434 N N . ALA A 1 184 ? 16.887 -1.012 9.780 1.00 63.97 184 ALA A N 1
ATOM 1435 C CA . ALA A 1 184 ? 18.017 -1.424 8.949 1.00 63.97 184 ALA A CA 1
ATOM 1436 C C . ALA A 1 184 ? 19.375 -1.290 9.662 1.00 63.97 184 ALA A C 1
ATOM 1438 O O . ALA A 1 184 ? 20.184 -2.213 9.632 1.00 63.97 184 ALA A O 1
ATOM 1439 N N . LEU A 1 185 ? 19.606 -0.184 10.376 1.00 64.12 185 LEU A N 1
ATOM 1440 C CA . LEU A 1 185 ? 20.885 0.095 11.044 1.00 64.12 185 LEU A CA 1
ATOM 1441 C C . LEU A 1 185 ? 21.131 -0.738 12.313 1.00 64.12 185 LEU A C 1
ATOM 1443 O O . LEU A 1 185 ? 22.194 -0.647 12.922 1.00 64.12 185 LEU A O 1
ATOM 1447 N N . SER A 1 186 ? 20.153 -1.526 12.764 1.00 57.88 186 SER A N 1
ATOM 1448 C CA . SER A 1 186 ? 20.187 -2.105 14.113 1.00 57.88 186 SER A CA 1
ATOM 1449 C C . SER A 1 186 ? 20.702 -3.534 14.255 1.00 57.88 186 SER A C 1
ATOM 1451 O O . SER A 1 186 ? 20.844 -3.973 15.396 1.00 57.88 186 SER A O 1
ATOM 1453 N N . GLY A 1 187 ? 20.969 -4.250 13.156 1.00 52.44 187 GLY A N 1
ATOM 1454 C CA . GLY A 1 187 ? 21.780 -5.481 13.118 1.00 52.44 187 GLY A CA 1
ATOM 1455 C C . GLY A 1 187 ? 21.677 -6.445 14.317 1.00 52.44 187 GLY A C 1
ATOM 1456 O O . GLY A 1 187 ? 22.696 -6.915 14.813 1.00 52.44 187 GLY A O 1
ATOM 1457 N N . GLY A 1 188 ? 20.477 -6.703 14.849 1.00 56.34 188 GLY A N 1
ATOM 1458 C CA . GLY A 1 188 ? 20.213 -7.704 15.897 1.00 56.34 188 GLY A CA 1
ATOM 1459 C C . GLY A 1 188 ? 20.639 -7.378 17.343 1.00 56.34 188 GLY A C 1
ATOM 1460 O O . GLY A 1 188 ? 20.061 -7.942 18.271 1.00 56.34 188 GLY A O 1
ATOM 1461 N N . ARG A 1 189 ? 21.572 -6.449 17.602 1.00 61.22 189 ARG A N 1
ATOM 1462 C CA . ARG A 1 189 ? 22.054 -6.129 18.969 1.00 61.22 189 ARG A CA 1
ATOM 1463 C C . ARG A 1 189 ? 21.493 -4.801 19.491 1.00 61.22 189 ARG A C 1
ATOM 1465 O O . ARG A 1 189 ? 22.186 -3.788 19.539 1.00 61.22 189 ARG A O 1
ATOM 1472 N N . ARG A 1 190 ? 20.225 -4.794 19.927 1.00 67.81 190 ARG A N 1
ATOM 1473 C CA . ARG A 1 190 ? 19.613 -3.628 20.600 1.00 67.81 190 ARG A CA 1
ATOM 1474 C C . ARG A 1 190 ? 19.579 -3.772 22.119 1.00 67.81 190 ARG A C 1
ATOM 1476 O O . ARG A 1 190 ? 19.059 -4.763 22.645 1.00 67.81 190 ARG A O 1
ATOM 1483 N N . THR A 1 191 ? 20.015 -2.721 22.814 1.00 77.50 191 THR A N 1
ATOM 1484 C CA . THR A 1 191 ? 19.718 -2.519 24.240 1.00 77.50 191 THR A CA 1
ATOM 1485 C C . THR A 1 191 ? 18.203 -2.487 24.462 1.00 77.50 191 THR A C 1
ATOM 1487 O O . THR A 1 191 ? 17.443 -2.110 23.566 1.00 77.50 191 THR A O 1
ATOM 1490 N N . HIS A 1 192 ? 17.745 -2.877 25.655 1.00 80.56 192 HIS A N 1
ATOM 1491 C CA . HIS A 1 192 ? 16.318 -2.883 26.003 1.00 80.56 192 HIS A CA 1
ATOM 1492 C C . HIS A 1 192 ? 15.648 -1.520 25.734 1.00 80.56 192 HIS A C 1
ATOM 1494 O O . HIS A 1 192 ? 14.587 -1.455 25.116 1.00 80.56 192 HIS A O 1
ATOM 1500 N N . ARG A 1 193 ? 16.331 -0.422 26.089 1.00 82.56 193 ARG A N 1
ATOM 1501 C CA . ARG A 1 193 ? 15.881 0.953 25.830 1.00 82.56 193 ARG A CA 1
ATOM 1502 C C . ARG A 1 193 ? 15.607 1.224 24.345 1.00 82.56 193 ARG A C 1
ATOM 1504 O O . ARG A 1 193 ? 14.512 1.660 24.011 1.00 82.56 193 ARG A O 1
ATOM 1511 N N . ARG A 1 194 ? 16.543 0.887 23.448 1.00 78.56 194 ARG A N 1
ATOM 1512 C CA . ARG A 1 194 ? 16.374 1.099 21.996 1.00 78.56 194 ARG A CA 1
ATOM 1513 C C . ARG A 1 194 ? 15.262 0.241 21.390 1.00 78.56 194 ARG A C 1
ATOM 1515 O O . ARG A 1 194 ? 14.644 0.644 20.409 1.00 78.56 194 ARG A O 1
ATOM 1522 N N . ARG A 1 195 ? 14.994 -0.950 21.945 1.00 80.25 195 ARG A N 1
ATOM 1523 C CA . ARG A 1 195 ? 13.839 -1.766 21.521 1.00 80.25 195 ARG A CA 1
ATOM 1524 C C . ARG A 1 195 ? 12.526 -1.076 21.877 1.00 80.25 195 ARG A C 1
ATOM 1526 O O . ARG A 1 195 ? 11.648 -1.007 21.026 1.00 80.25 195 ARG A O 1
ATOM 1533 N N . LYS A 1 196 ? 12.431 -0.532 23.095 1.00 83.00 196 LYS A N 1
ATOM 1534 C CA . LYS A 1 196 ? 11.262 0.226 23.556 1.00 83.00 196 LYS A CA 1
ATOM 1535 C C . LYS A 1 196 ? 11.043 1.491 22.721 1.00 83.00 196 LYS A C 1
ATOM 1537 O O . LYS A 1 196 ? 9.927 1.735 22.286 1.00 83.00 196 LYS A O 1
ATOM 1542 N N . GLU A 1 197 ? 12.103 2.249 22.436 1.00 82.81 197 GLU A N 1
ATOM 1543 C CA . GLU A 1 197 ? 12.038 3.442 21.574 1.00 82.81 197 GLU A CA 1
ATOM 1544 C C . GLU A 1 197 ? 11.550 3.097 20.158 1.00 82.81 197 GLU A C 1
ATOM 1546 O O . GLU A 1 197 ? 10.647 3.756 19.648 1.00 82.81 197 GLU A O 1
ATOM 1551 N N . LEU A 1 198 ? 12.058 2.018 19.545 1.00 82.12 198 LEU A N 1
ATOM 1552 C CA . LEU A 1 198 ? 11.535 1.577 18.250 1.00 82.12 198 LEU A CA 1
ATOM 1553 C C . LEU A 1 198 ? 10.076 1.125 18.338 1.00 82.12 198 LEU A C 1
ATOM 1555 O O . LEU A 1 198 ? 9.308 1.393 17.421 1.00 82.12 198 LEU A O 1
ATOM 1559 N N . GLN A 1 199 ? 9.696 0.397 19.387 1.00 84.19 199 GLN A N 1
ATOM 1560 C CA . GLN A 1 199 ? 8.319 -0.063 19.550 1.00 84.19 199 GLN A CA 1
ATOM 1561 C C . GLN A 1 199 ? 7.351 1.122 19.614 1.00 84.19 199 GLN A C 1
ATOM 1563 O O . GLN A 1 199 ? 6.339 1.102 18.922 1.00 84.19 199 GLN A O 1
ATOM 1568 N N . LEU A 1 200 ? 7.694 2.164 20.376 1.00 86.50 200 LEU A N 1
ATOM 1569 C CA . LEU A 1 200 ? 6.920 3.405 20.433 1.00 86.50 200 LEU A CA 1
ATOM 1570 C C . LEU A 1 200 ? 6.850 4.085 19.063 1.00 86.50 200 LEU A C 1
ATOM 1572 O O . LEU A 1 200 ? 5.776 4.501 18.641 1.00 86.50 200 LEU A O 1
ATOM 1576 N N . LEU A 1 201 ? 7.972 4.145 18.339 1.00 85.19 201 LEU A N 1
ATOM 1577 C CA . LEU A 1 201 ? 8.001 4.720 16.995 1.00 85.19 201 LEU A CA 1
ATOM 1578 C C . LEU A 1 201 ? 7.113 3.932 16.020 1.00 85.19 201 LEU A C 1
ATOM 1580 O O . LEU A 1 201 ? 6.373 4.532 15.251 1.00 85.19 201 LEU A O 1
ATOM 1584 N N . ARG A 1 202 ? 7.130 2.595 16.079 1.00 84.62 202 ARG A N 1
ATOM 1585 C CA . ARG A 1 202 ? 6.239 1.744 15.275 1.00 84.62 202 ARG A CA 1
ATOM 1586 C C . ARG A 1 202 ? 4.774 1.978 15.624 1.00 84.62 202 ARG A C 1
ATOM 1588 O O . ARG A 1 202 ? 3.973 2.151 14.723 1.00 84.62 202 ARG A O 1
ATOM 1595 N N . GLN A 1 203 ? 4.432 2.057 16.908 1.00 87.38 203 GLN A N 1
ATOM 1596 C CA . GLN A 1 203 ? 3.064 2.370 17.337 1.00 87.38 203 GLN A CA 1
ATOM 1597 C C . GLN A 1 203 ? 2.595 3.738 16.830 1.00 87.38 203 GLN A C 1
ATOM 1599 O O . GLN A 1 203 ? 1.439 3.884 16.448 1.00 87.38 203 GLN A O 1
ATOM 1604 N N . GLN A 1 204 ? 3.482 4.736 16.801 1.00 87.69 204 GLN A N 1
ATOM 1605 C CA . GLN A 1 204 ? 3.172 6.036 16.208 1.00 87.69 204 GLN A CA 1
ATOM 1606 C C . GLN A 1 204 ? 2.926 5.922 14.702 1.00 87.69 204 GLN A C 1
ATOM 1608 O O . GLN A 1 204 ? 1.954 6.491 14.221 1.00 87.69 204 GLN A O 1
ATOM 1613 N N . VAL A 1 205 ? 3.766 5.174 13.980 1.00 88.50 205 VAL A N 1
ATOM 1614 C CA . VAL A 1 205 ? 3.604 4.927 12.538 1.00 88.50 205 VAL A CA 1
ATOM 1615 C C . VAL A 1 205 ? 2.245 4.293 12.233 1.00 88.50 205 VAL A C 1
ATOM 1617 O O . VAL A 1 205 ? 1.524 4.845 11.407 1.00 88.50 205 VAL A O 1
ATOM 1620 N N . GLU A 1 206 ? 1.871 3.221 12.939 1.00 90.50 206 GLU A N 1
ATOM 1621 C CA . GLU A 1 206 ? 0.561 2.563 12.779 1.00 90.50 206 GLU A CA 1
ATOM 1622 C C . GLU A 1 206 ? -0.592 3.526 13.078 1.00 90.50 206 GLU A C 1
ATOM 1624 O O . GLU A 1 206 ? -1.510 3.672 12.279 1.00 90.50 206 GLU A O 1
ATOM 1629 N N . LYS A 1 207 ? -0.501 4.282 14.180 1.00 91.12 207 LYS A N 1
ATOM 1630 C CA . LYS A 1 207 ? -1.528 5.264 14.544 1.00 91.12 207 LYS A CA 1
ATOM 1631 C C . LYS A 1 207 ? -1.713 6.338 13.468 1.00 91.12 207 LYS A C 1
ATOM 1633 O O . LYS A 1 207 ? -2.845 6.725 13.188 1.00 91.12 207 LYS A O 1
ATOM 1638 N N . TYR A 1 208 ? -0.625 6.844 12.885 1.00 91.94 208 TYR A N 1
ATOM 1639 C CA . TYR A 1 208 ? -0.703 7.802 11.779 1.00 91.94 208 TYR A CA 1
ATOM 1640 C C . TYR A 1 208 ? -1.361 7.181 10.546 1.00 91.94 208 TYR A C 1
ATOM 1642 O O . TYR A 1 208 ? -2.194 7.833 9.915 1.00 91.94 208 TYR A O 1
ATOM 1650 N N . ALA A 1 209 ? -1.023 5.931 10.228 1.00 93.38 209 ALA A N 1
ATOM 1651 C CA . ALA A 1 209 ? -1.612 5.210 9.109 1.00 93.38 209 ALA A CA 1
ATOM 1652 C C . ALA A 1 209 ? -3.124 4.998 9.290 1.00 93.38 209 ALA A C 1
ATOM 1654 O O . ALA A 1 209 ? -3.896 5.301 8.379 1.00 93.38 209 ALA A O 1
ATOM 1655 N N . ASP A 1 210 ? -3.561 4.590 10.484 1.00 94.50 210 ASP A N 1
ATOM 1656 C CA . ASP A 1 210 ? -4.978 4.437 10.832 1.00 94.50 210 ASP A CA 1
ATOM 1657 C C . ASP A 1 210 ? -5.737 5.766 10.739 1.00 94.50 210 ASP A C 1
ATOM 1659 O O . ASP A 1 210 ? -6.790 5.850 10.106 1.00 94.50 210 ASP A O 1
ATOM 1663 N N . GLN A 1 211 ? -5.185 6.839 11.316 1.00 94.56 211 GLN A N 1
ATOM 1664 C CA . GLN A 1 211 ? -5.795 8.173 11.262 1.00 94.56 211 GLN A CA 1
ATOM 1665 C C . GLN A 1 211 ? -5.958 8.668 9.825 1.00 94.56 211 GLN A C 1
ATOM 1667 O O . GLN A 1 211 ? -7.009 9.204 9.465 1.00 94.56 211 GLN A O 1
ATOM 1672 N N . PHE A 1 212 ? -4.928 8.477 9.001 1.00 95.81 212 PHE A N 1
ATOM 1673 C CA . PHE A 1 212 ? -4.973 8.808 7.586 1.00 95.81 212 PHE A CA 1
ATOM 1674 C C . PHE A 1 212 ? -6.062 8.002 6.864 1.00 95.81 212 PHE A C 1
ATOM 1676 O O . PHE A 1 212 ? -6.889 8.580 6.153 1.00 95.81 212 PHE A O 1
ATOM 1683 N N . ALA A 1 213 ? -6.101 6.685 7.080 1.00 96.69 213 ALA A N 1
ATOM 1684 C CA . ALA A 1 213 ? -7.046 5.792 6.424 1.00 96.69 213 ALA A CA 1
ATOM 1685 C C . ALA A 1 213 ? -8.499 6.114 6.774 1.00 96.69 213 ALA A C 1
ATOM 1687 O O . ALA A 1 213 ? -9.334 6.243 5.877 1.00 96.69 213 ALA A O 1
ATOM 1688 N N . VAL A 1 214 ? -8.791 6.318 8.061 1.00 95.75 214 VAL A N 1
ATOM 1689 C CA . VAL A 1 214 ? -10.120 6.718 8.537 1.00 95.75 214 VAL A CA 1
ATOM 1690 C C . VAL A 1 214 ? -10.527 8.059 7.928 1.00 95.75 214 VAL A C 1
ATOM 1692 O O . VAL A 1 214 ? -11.626 8.181 7.387 1.00 95.75 214 VAL A O 1
ATOM 1695 N N . ALA A 1 215 ? -9.645 9.063 7.957 1.00 95.25 215 ALA A N 1
ATOM 1696 C CA . ALA A 1 215 ? -9.958 10.386 7.427 1.00 95.25 215 ALA A CA 1
ATOM 1697 C C . ALA A 1 215 ? -10.271 10.354 5.921 1.00 95.25 215 ALA A C 1
ATOM 1699 O O . ALA A 1 215 ? -11.220 10.998 5.470 1.00 95.25 215 ALA A O 1
ATOM 1700 N N . GLU A 1 216 ? -9.499 9.607 5.131 1.00 95.25 216 GLU A N 1
ATOM 1701 C CA . GLU A 1 216 ? -9.747 9.458 3.694 1.00 95.25 216 GLU A CA 1
ATOM 1702 C C . GLU A 1 216 ? -11.010 8.638 3.399 1.00 95.25 216 GLU A C 1
ATOM 1704 O O . GLU A 1 216 ? -11.775 8.992 2.496 1.00 95.25 216 GLU A O 1
ATOM 1709 N N . LEU A 1 217 ? -11.290 7.598 4.189 1.00 93.81 217 LEU A N 1
ATOM 1710 C CA . LEU A 1 217 ? -12.503 6.800 4.034 1.00 93.81 217 LEU A CA 1
ATOM 1711 C C . LEU A 1 217 ? -13.767 7.622 4.332 1.00 93.81 217 LEU A C 1
ATOM 1713 O O . LEU A 1 217 ? -14.709 7.600 3.539 1.00 93.81 217 LEU A O 1
ATOM 1717 N N . LEU A 1 218 ? -13.770 8.415 5.407 1.00 92.19 218 LEU A N 1
ATOM 1718 C CA . LEU A 1 218 ? -14.891 9.298 5.752 1.00 92.19 218 LEU A CA 1
ATOM 1719 C C . LEU A 1 218 ? -15.126 10.377 4.685 1.00 92.19 218 LEU A C 1
ATOM 1721 O O . LEU A 1 218 ? -16.265 10.632 4.295 1.00 92.19 218 LEU A O 1
ATOM 1725 N N . LYS A 1 219 ? -14.060 10.972 4.127 1.00 91.56 219 LYS A N 1
ATOM 1726 C CA . LYS A 1 219 ? -14.188 11.891 2.976 1.00 91.56 219 LYS A CA 1
ATOM 1727 C C . LYS A 1 219 ? -14.879 11.215 1.797 1.00 91.56 219 LYS A C 1
ATOM 1729 O O . LYS A 1 219 ? -15.675 11.844 1.100 1.00 91.56 219 LYS A O 1
ATOM 1734 N N . HIS A 1 220 ? -14.556 9.950 1.551 1.00 86.25 220 HIS A N 1
ATOM 1735 C CA . HIS A 1 220 ? -15.145 9.189 0.463 1.00 86.25 220 HIS A CA 1
ATOM 1736 C C . HIS A 1 220 ? -16.625 8.856 0.714 1.00 86.25 220 HIS A C 1
ATOM 1738 O O . HIS A 1 220 ? -17.426 8.995 -0.212 1.00 86.25 220 HIS A O 1
ATOM 1744 N N . ARG A 1 221 ? -17.004 8.485 1.944 1.00 87.75 221 ARG A N 1
ATOM 1745 C CA . ARG A 1 221 ? -18.410 8.297 2.350 1.00 87.75 221 ARG A CA 1
ATOM 1746 C C . ARG A 1 221 ? -19.245 9.556 2.113 1.00 87.75 221 ARG A C 1
ATOM 1748 O O . ARG A 1 221 ? -20.217 9.513 1.357 1.00 87.75 221 ARG A O 1
ATOM 1755 N N . ASN A 1 222 ? -18.756 10.697 2.600 1.00 83.94 222 ASN A N 1
ATOM 1756 C CA . ASN A 1 222 ? -19.417 11.996 2.450 1.00 83.94 222 ASN A CA 1
ATOM 1757 C C . ASN A 1 222 ? -19.638 12.390 0.982 1.00 83.94 222 ASN A C 1
ATOM 1759 O O . ASN A 1 222 ? -20.692 12.910 0.628 1.00 83.94 222 ASN A O 1
ATOM 1763 N N . ARG A 1 223 ? -18.676 12.104 0.094 1.00 79.69 223 ARG A N 1
ATOM 1764 C CA . ARG A 1 223 ? -18.821 12.361 -1.354 1.00 79.69 223 ARG A CA 1
ATOM 1765 C C . ARG A 1 223 ? -19.889 11.498 -2.026 1.00 79.69 223 ARG A C 1
ATOM 1767 O O . ARG A 1 223 ? -20.384 11.883 -3.079 1.00 79.69 223 ARG A O 1
ATOM 1774 N N . ARG A 1 224 ? -20.217 10.339 -1.452 1.00 70.75 224 ARG A N 1
ATOM 1775 C CA . ARG A 1 224 ? -21.260 9.428 -1.944 1.00 70.75 224 ARG A CA 1
ATOM 1776 C C . ARG A 1 224 ? -22.605 9.616 -1.232 1.00 70.75 224 ARG A C 1
ATOM 1778 O O . ARG A 1 224 ? -23.540 8.895 -1.556 1.00 70.75 224 ARG A O 1
ATOM 1785 N N . GLY A 1 225 ? -22.708 10.557 -0.287 1.00 52.78 225 GLY A N 1
ATOM 1786 C CA . GLY A 1 225 ? -23.914 10.754 0.523 1.00 52.78 225 GLY A CA 1
ATOM 1787 C C . GLY A 1 225 ? -24.217 9.585 1.468 1.00 52.78 225 GLY A C 1
ATOM 1788 O O . GLY A 1 225 ? -25.361 9.416 1.875 1.00 52.78 225 GLY A O 1
ATOM 1789 N N . ILE A 1 226 ? -23.212 8.764 1.781 1.00 55.44 226 ILE A N 1
ATOM 1790 C CA . ILE A 1 226 ? -23.314 7.677 2.756 1.00 55.44 226 ILE A CA 1
ATOM 1791 C C . ILE A 1 226 ? -22.811 8.260 4.086 1.00 55.44 226 ILE A C 1
ATOM 1793 O O . ILE A 1 226 ? -21.704 8.802 4.076 1.00 55.44 226 ILE A O 1
ATOM 1797 N N . PRO A 1 227 ? -23.604 8.245 5.172 1.00 48.62 227 PRO A N 1
ATOM 1798 C CA . PRO A 1 227 ? -23.163 8.736 6.478 1.00 48.62 227 PRO A CA 1
ATOM 1799 C C . PRO A 1 227 ? -22.000 7.915 7.063 1.00 48.62 227 PRO A C 1
ATOM 1801 O O . PRO A 1 227 ? -21.867 6.712 6.735 1.00 48.62 227 PRO A O 1
#

Secondary structure (DSSP, 8-state):
--HHHHHHHHHHHHHHHHHHHHHHHHHHHH-EEEE-SSSEEEEEPTTS-EEEEE----TT---HHHHHHHHHHHHHHHTTS-HHHHHHHHHHTTEEEEEE---TT----TTSSEEEEE--STT--EEEEE-TT--HHHHHHHHHHHHTS---GGGHHHHHHHHHHHTSGGGT-HHHHHHHHHHHTTTT---HHHHHHHHHHHHHHHHHHHHHHHHHHHHHHHHTT--

Foldseek 3Di:
DPPVVVVVVVVVVVVVVVVVVVQVVQLVVPWDWDDPDPFWIWTQGPPRDIDIGGDDDDPPDDDVVVVVVVVVQCVLVCVQDDPVVVVVLCVLLVAPEEEEDAQPPLDPDPCHQKAKDWDPPPSTGIHIYGHPPDPLVVQQVVLCVVLVHRDDSSCSSLLSVQLNSLLGVSVVQPLNVVLVVLVVVPPPDDDPVSVVVSVVSVVSSSVSSNVRSVVVVVVVCVVVVHD